Protein AF-A0A3D8SJ46-F1 (afdb_monomer_lite)

Sequence (209 aa):
MTSECIGKAAVLRSLSRGTSFPVPGSVNLPDMLWLRCQATRFFFALIKAQSEHRLYRFFNSFEHGHPSSPNCVESNIFGSFRVIQTREPEHLKAVLTGKFADFSKGELFHKLWIPFLGDSIFTTDGKQWQGIRNLIRPMFVKDRFSDLDIFGRKVQTMLRLYSPSGDSTDVMDLFYRMTLDAITKFLLGKGINSLEKPAGGLCLGLCRC

Radius of gyration: 23.24 Å; chains: 1; bounding box: 58×42×60 Å

Secondary structure (DSSP, 8-state):
--HHHHHHHHHHHHHTTTPPP--TT-----SSSSHHHHHHHHHHHHHHHHHTT-HHHHHHT----BTTBTTEEEE-TTSS--EEEE--HHHHHIIIII-TTTS--HHHHHHHHHHHH-S-TTT--HHHHHHHHHHHGGGGSSTTGGGHHHHHHHHHHHHHHS-TT-----HHHHHHHHHHHHHHHHHHS----TTT---S----S-S--

InterPro domains:
  IPR001128 Cytochrome P450 [PF00067] (78-198)
  IPR002402 Cytochrome P450, E-class, group II [PR00464] (126-146)
  IPR002402 Cytochrome P450, E-class, group II [PR00464] (177-195)
  IPR036396 Cytochrome P450 superfamily [G3DSA:1.10.630.10] (37-203)
  IPR036396 Cytochrome P450 superfamily [SSF48264] (75-198)
  IPR047146 Cytochrome P450, E-class, CYP52, fungi [PTHR24287] (40-198)

pLDDT: mean 71.6, std 16.61, range [30.48, 92.81]

Structure (mmCIF, N/CA/C/O backbone):
data_AF-A0A3D8SJ46-F1
#
_entry.id   AF-A0A3D8SJ46-F1
#
loop_
_atom_site.group_PDB
_atom_site.id
_atom_site.type_symbol
_atom_site.label_atom_id
_atom_site.label_alt_id
_atom_site.label_comp_id
_atom_site.label_asym_id
_atom_site.label_entity_id
_atom_site.label_seq_id
_atom_site.pdbx_PDB_ins_code
_atom_site.Cartn_x
_atom_site.Cartn_y
_atom_site.Cartn_z
_atom_site.occupancy
_atom_site.B_iso_or_equiv
_atom_site.auth_seq_id
_atom_site.auth_comp_id
_atom_site.auth_asym_id
_atom_site.auth_atom_id
_atom_site.pdbx_PDB_model_num
ATOM 1 N N . MET A 1 1 ? -8.762 4.177 -31.801 1.00 44.50 1 MET A N 1
ATOM 2 C CA . MET A 1 1 ? -7.487 4.125 -31.051 1.00 44.50 1 MET A CA 1
ATOM 3 C C . MET A 1 1 ? -6.549 5.094 -31.743 1.00 44.50 1 MET A C 1
ATOM 5 O O . MET A 1 1 ? -6.204 4.849 -32.890 1.00 44.50 1 MET A O 1
ATOM 9 N N . THR A 1 2 ? -6.288 6.248 -31.135 1.00 40.53 2 THR A N 1
ATOM 10 C CA . THR A 1 2 ? -5.486 7.325 -31.734 1.00 40.53 2 THR A CA 1
ATOM 11 C C . THR A 1 2 ? -4.033 6.866 -31.910 1.00 40.53 2 THR A C 1
ATOM 13 O O . THR A 1 2 ? -3.549 6.021 -31.154 1.00 40.53 2 THR A O 1
ATOM 16 N N . SER A 1 3 ? -3.341 7.388 -32.923 1.00 43.75 3 SER A N 1
ATOM 17 C CA . SER A 1 3 ? -1.933 7.079 -33.240 1.00 43.75 3 SER A CA 1
ATOM 18 C C . SER A 1 3 ? -0.990 7.242 -32.036 1.00 43.75 3 SER A C 1
ATOM 20 O O . SER A 1 3 ? -0.020 6.500 -31.901 1.00 43.75 3 SER A O 1
ATOM 22 N N . GLU A 1 4 ? -1.330 8.137 -31.109 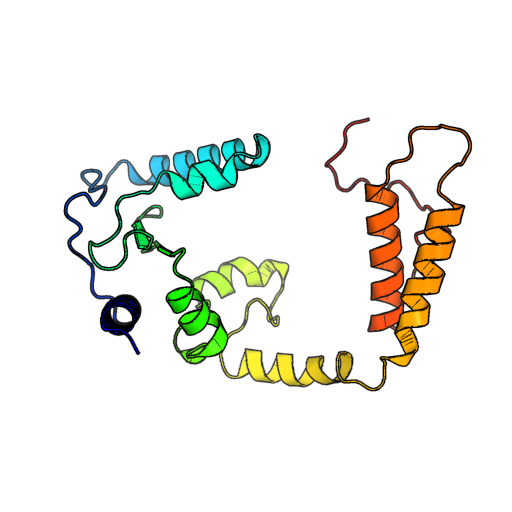1.00 50.88 4 GLU A N 1
ATOM 23 C CA . GLU A 1 4 ? -0.621 8.369 -29.848 1.00 50.88 4 GLU A CA 1
ATOM 24 C C . GLU A 1 4 ? -0.654 7.155 -28.894 1.00 50.88 4 GLU A C 1
ATOM 26 O O . GLU A 1 4 ? 0.368 6.784 -28.314 1.00 50.88 4 GLU A O 1
ATOM 31 N N . CYS A 1 5 ? -1.792 6.455 -28.791 1.00 44.28 5 CYS A N 1
ATOM 32 C CA . CYS A 1 5 ? -1.913 5.243 -27.970 1.00 44.28 5 CYS A CA 1
ATOM 33 C C . CYS A 1 5 ? -1.036 4.094 -28.497 1.00 44.28 5 CYS A C 1
ATOM 35 O O . CYS A 1 5 ? -0.571 3.257 -27.721 1.00 44.28 5 CYS A O 1
ATOM 37 N N . ILE A 1 6 ? -0.818 4.033 -29.816 1.00 50.78 6 ILE A N 1
ATOM 38 C CA . ILE A 1 6 ? 0.001 2.994 -30.454 1.00 50.78 6 ILE A CA 1
ATOM 39 C C . ILE A 1 6 ? 1.482 3.208 -30.107 1.00 50.78 6 ILE A C 1
ATOM 41 O O . ILE A 1 6 ? 2.170 2.241 -29.776 1.00 50.78 6 ILE A O 1
ATOM 45 N N . GLY A 1 7 ? 1.944 4.465 -30.094 1.00 57.19 7 GLY A N 1
ATOM 46 C CA . GLY A 1 7 ? 3.304 4.831 -29.685 1.00 57.19 7 GLY A CA 1
ATOM 47 C C . GLY A 1 7 ? 3.608 4.457 -28.231 1.00 57.19 7 GLY A C 1
ATOM 48 O O . GLY A 1 7 ? 4.590 3.766 -27.965 1.00 57.19 7 GLY A O 1
ATOM 49 N N . LYS A 1 8 ? 2.717 4.804 -27.295 1.00 60.62 8 LYS A N 1
ATOM 50 C CA . LYS A 1 8 ? 2.862 4.481 -25.860 1.00 60.62 8 LYS A CA 1
ATOM 51 C C . LYS A 1 8 ? 2.851 2.968 -25.593 1.00 60.62 8 LYS A C 1
ATOM 53 O O . LYS A 1 8 ? 3.677 2.430 -24.856 1.00 60.62 8 LYS A O 1
ATOM 58 N N . ALA A 1 9 ? 1.987 2.226 -26.290 1.00 57.16 9 ALA A N 1
ATOM 59 C CA . ALA A 1 9 ? 1.966 0.765 -26.207 1.00 57.16 9 ALA A CA 1
ATOM 60 C C . ALA A 1 9 ? 3.232 0.098 -26.784 1.00 57.16 9 ALA A C 1
ATOM 62 O O . ALA A 1 9 ? 3.605 -0.990 -26.337 1.00 57.16 9 ALA A O 1
ATOM 63 N N . ALA A 1 10 ? 3.886 0.712 -27.775 1.00 60.41 10 ALA A N 1
ATOM 64 C CA . ALA A 1 10 ? 5.158 0.234 -28.314 1.00 60.41 10 ALA A CA 1
ATOM 65 C C . ALA A 1 10 ? 6.310 0.447 -27.319 1.00 60.41 10 ALA A C 1
ATOM 67 O O . ALA A 1 10 ? 7.118 -0.466 -27.143 1.00 60.41 10 ALA A O 1
ATOM 68 N N . VAL A 1 11 ? 6.318 1.583 -26.608 1.00 64.44 11 VAL A N 1
ATOM 69 C CA . VAL A 1 11 ? 7.274 1.878 -25.527 1.00 64.44 11 VAL A CA 1
ATOM 70 C C . VAL A 1 11 ? 7.170 0.830 -24.417 1.00 64.44 11 VAL A C 1
ATOM 72 O O . VAL A 1 11 ? 8.157 0.194 -24.080 1.00 64.44 11 VAL A O 1
ATOM 75 N N . LEU A 1 12 ? 5.976 0.508 -23.918 1.00 65.62 12 LEU A N 1
ATOM 76 C CA . LEU A 1 12 ? 5.819 -0.577 -22.930 1.00 65.62 12 LEU A CA 1
ATOM 77 C C . LEU A 1 12 ? 6.347 -1.939 -23.396 1.00 65.62 12 LEU A C 1
ATOM 79 O O . LEU A 1 12 ? 6.912 -2.690 -22.602 1.00 65.62 12 LEU A O 1
ATOM 83 N N . ARG A 1 13 ? 6.151 -2.282 -24.675 1.00 61.19 13 ARG A N 1
ATOM 84 C CA . ARG A 1 13 ? 6.617 -3.562 -25.236 1.00 61.19 13 ARG A CA 1
ATOM 85 C C . ARG A 1 13 ? 8.125 -3.611 -25.452 1.00 61.19 13 ARG A C 1
ATOM 87 O O . ARG A 1 13 ? 8.662 -4.714 -25.559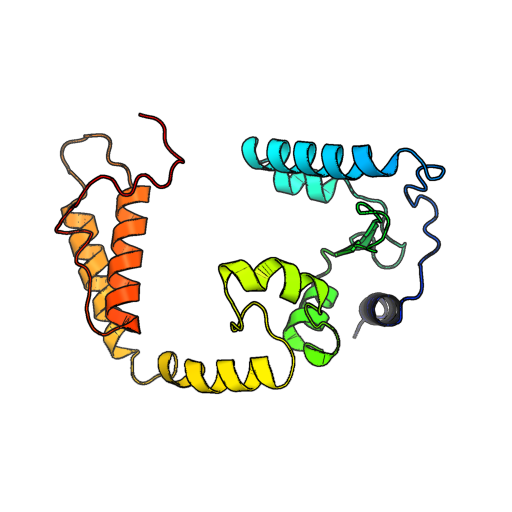 1.00 61.19 13 ARG A O 1
ATOM 94 N N . SER A 1 14 ? 8.786 -2.468 -25.605 1.00 62.84 14 SER A N 1
ATOM 95 C CA . SER A 1 14 ? 10.246 -2.385 -25.651 1.00 62.84 14 SER A CA 1
ATOM 96 C C . SER A 1 14 ? 10.818 -2.428 -24.226 1.00 62.84 14 SER A C 1
ATOM 98 O O . SER A 1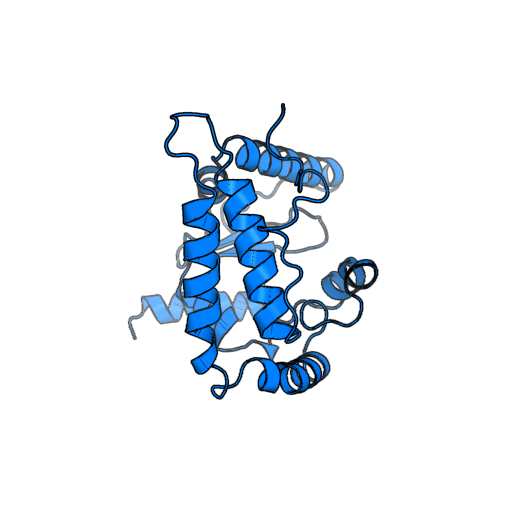 14 ? 11.766 -3.169 -23.965 1.00 62.84 14 SER A O 1
ATOM 100 N N . LEU A 1 15 ? 10.152 -1.774 -23.265 1.00 63.16 15 LEU A N 1
ATOM 101 C CA . LEU A 1 15 ? 10.474 -1.848 -21.836 1.00 63.16 15 LEU A CA 1
ATOM 102 C C . LEU A 1 15 ? 10.400 -3.290 -21.304 1.00 63.16 15 LEU A C 1
ATOM 104 O O . LEU A 1 15 ? 11.334 -3.743 -20.648 1.00 63.16 15 LEU A O 1
ATOM 108 N N . SER A 1 16 ? 9.354 -4.050 -21.653 1.00 59.00 16 SER A N 1
ATOM 109 C CA . SER A 1 16 ? 9.230 -5.464 -21.255 1.00 59.00 16 SER A CA 1
ATOM 110 C C . SER A 1 16 ? 10.258 -6.386 -21.923 1.00 59.00 16 SER A C 1
ATOM 112 O O . SER A 1 16 ? 10.513 -7.478 -21.431 1.00 59.00 16 SER A O 1
ATOM 114 N N . ARG A 1 17 ? 10.826 -5.982 -23.067 1.00 59.09 17 ARG A N 1
ATOM 115 C CA . ARG A 1 17 ? 11.811 -6.764 -23.836 1.00 59.09 17 ARG A CA 1
ATOM 116 C C . ARG A 1 17 ? 13.259 -6.420 -23.495 1.00 59.09 17 ARG A C 1
ATOM 118 O O . ARG A 1 17 ? 14.168 -6.919 -24.148 1.00 59.09 17 ARG A O 1
ATOM 125 N N . GLY A 1 18 ? 13.484 -5.579 -22.485 1.00 56.31 18 GLY A N 1
ATOM 126 C CA . GLY A 1 18 ? 14.827 -5.246 -22.019 1.00 56.31 18 GLY A CA 1
ATOM 127 C C . GLY A 1 18 ? 15.628 -4.358 -22.974 1.00 56.31 18 GLY A C 1
ATOM 128 O O . GLY A 1 18 ? 16.786 -4.080 -22.691 1.00 56.31 18 GLY A O 1
ATOM 129 N N . THR A 1 19 ? 15.036 -3.850 -24.060 1.00 54.31 19 THR A N 1
ATOM 130 C CA . THR A 1 19 ? 15.732 -2.921 -24.960 1.00 54.31 19 THR A CA 1
ATOM 131 C C . THR A 1 19 ? 15.934 -1.588 -24.244 1.00 54.31 19 THR A C 1
ATOM 133 O O . THR A 1 19 ? 14.966 -1.007 -23.735 1.00 54.31 19 THR A O 1
ATOM 136 N N . SER A 1 20 ? 17.184 -1.136 -24.147 1.00 49.69 20 SER A N 1
ATOM 137 C CA . SER A 1 20 ? 17.548 0.186 -23.641 1.00 49.69 20 SER A CA 1
ATOM 138 C C . SER A 1 20 ? 17.100 1.253 -24.637 1.00 49.69 20 SER A C 1
ATOM 140 O O . SER A 1 20 ? 17.238 1.083 -25.849 1.00 49.69 20 SER A O 1
ATOM 142 N N . PHE A 1 21 ? 16.547 2.354 -24.136 1.00 44.78 21 PHE A N 1
ATOM 143 C CA . PHE A 1 21 ? 16.380 3.542 -24.963 1.00 44.78 21 PHE A CA 1
ATOM 144 C C . PHE A 1 21 ? 17.683 4.347 -24.917 1.00 44.78 21 PHE A C 1
ATOM 146 O O . PHE A 1 21 ? 18.138 4.680 -23.820 1.00 44.78 21 PHE A O 1
ATOM 153 N N . PRO A 1 22 ? 18.292 4.701 -26.062 1.00 39.00 22 PRO A N 1
ATOM 154 C CA . PRO A 1 22 ? 19.274 5.770 -26.080 1.00 39.00 22 PRO A CA 1
ATOM 155 C C . PRO A 1 22 ? 18.502 7.075 -25.868 1.00 39.00 22 PRO A C 1
ATOM 157 O O . PRO A 1 22 ? 17.874 7.596 -26.786 1.00 39.00 22 PRO A O 1
ATOM 160 N N . VAL A 1 23 ? 18.463 7.565 -24.631 1.00 42.59 23 VAL A N 1
ATOM 161 C CA . VAL A 1 23 ? 17.840 8.854 -24.318 1.00 42.59 23 VAL A CA 1
ATOM 162 C C . VAL A 1 23 ? 18.851 9.951 -24.676 1.00 42.59 23 VAL A C 1
ATOM 164 O O . VAL A 1 23 ? 19.942 9.966 -24.101 1.00 42.59 23 VAL A O 1
ATOM 167 N N . PRO A 1 24 ? 18.545 10.893 -25.586 1.00 30.48 24 PRO A N 1
ATOM 168 C CA . PRO A 1 24 ? 19.309 12.127 -25.681 1.00 30.48 24 PRO A CA 1
ATOM 169 C C . PRO A 1 24 ? 19.009 12.916 -24.404 1.00 30.48 24 PRO A C 1
ATOM 171 O O . PRO A 1 24 ? 17.898 13.407 -24.224 1.00 30.48 24 PRO A O 1
ATOM 174 N N . GLY A 1 25 ? 19.960 12.949 -23.473 1.00 34.88 25 GLY A N 1
ATOM 175 C CA . GLY A 1 25 ? 19.728 13.486 -22.131 1.00 34.88 25 GLY A CA 1
ATOM 176 C C . GLY A 1 25 ? 19.299 12.442 -21.099 1.00 34.88 25 GLY A C 1
ATOM 177 O O . GLY A 1 25 ? 18.769 12.822 -20.054 1.00 34.88 25 GLY A O 1
ATOM 178 N N . SER A 1 26 ? 19.585 11.144 -21.318 1.00 34.25 26 SER A N 1
ATOM 179 C CA . SER A 1 26 ? 19.791 10.270 -20.160 1.00 34.25 26 SER A CA 1
ATOM 180 C C . SER A 1 26 ? 20.776 10.998 -19.266 1.00 34.25 26 SER A C 1
ATOM 182 O O . SER A 1 26 ? 21.767 11.562 -19.739 1.00 34.25 26 SER A O 1
ATOM 184 N N . VAL A 1 27 ? 20.519 10.994 -17.968 1.00 39.09 27 VAL A N 1
ATOM 185 C CA . VAL A 1 27 ? 21.573 11.298 -17.018 1.00 39.09 27 VAL A CA 1
ATOM 186 C C . VAL A 1 27 ? 22.583 10.145 -17.127 1.00 39.09 27 VAL A C 1
ATOM 188 O O . VAL A 1 27 ? 22.601 9.230 -16.310 1.00 39.09 27 VAL A O 1
ATOM 191 N N . ASN A 1 28 ? 23.387 10.157 -18.194 1.00 35.44 28 ASN A N 1
ATOM 192 C CA . ASN A 1 28 ? 24.645 9.449 -18.317 1.00 35.44 28 ASN A CA 1
ATOM 193 C C . ASN A 1 28 ? 25.570 10.143 -17.319 1.00 35.44 28 ASN A C 1
ATOM 195 O O . ASN A 1 28 ? 26.336 11.039 -17.666 1.00 35.44 28 ASN A O 1
ATOM 199 N N . LEU A 1 29 ? 25.416 9.804 -16.039 1.00 36.88 29 LEU A N 1
ATOM 200 C CA . LEU A 1 29 ? 26.425 10.129 -15.046 1.00 36.88 29 LEU A CA 1
ATOM 201 C C . LEU A 1 29 ? 27.649 9.262 -15.371 1.00 36.88 29 LEU A C 1
ATOM 203 O O . LEU A 1 29 ? 27.498 8.043 -15.476 1.00 36.88 29 LEU A O 1
ATOM 207 N N . PRO A 1 30 ? 28.827 9.873 -15.577 1.00 33.47 30 PRO A N 1
ATOM 208 C CA . PRO A 1 30 ? 30.007 9.175 -16.057 1.00 33.47 30 PRO A CA 1
ATOM 209 C C . PRO A 1 30 ? 30.488 8.118 -15.054 1.00 33.47 30 PRO A C 1
ATOM 211 O O . PRO A 1 30 ? 30.445 8.311 -13.839 1.00 33.47 30 PRO A O 1
ATOM 214 N N . ASP A 1 31 ? 30.912 6.998 -15.627 1.00 35.50 31 ASP A N 1
ATOM 215 C CA . ASP A 1 31 ? 31.746 5.903 -15.135 1.00 35.50 31 ASP A CA 1
ATOM 216 C C . ASP A 1 31 ? 31.946 5.691 -13.614 1.00 35.50 31 ASP A C 1
ATOM 218 O O . ASP A 1 31 ? 32.748 6.301 -12.906 1.00 35.50 31 ASP A O 1
ATOM 222 N N . MET A 1 32 ? 31.251 4.645 -13.162 1.00 39.22 32 MET A N 1
ATOM 223 C CA . MET A 1 32 ? 31.812 3.402 -12.606 1.00 39.22 32 MET A CA 1
ATOM 224 C C . MET A 1 32 ? 32.406 3.365 -11.184 1.00 39.22 32 MET A C 1
ATOM 226 O O . MET A 1 32 ? 32.448 2.269 -10.632 1.00 39.22 32 MET A O 1
ATOM 230 N N . LEU A 1 33 ? 32.738 4.474 -10.505 1.00 35.72 33 LEU A N 1
ATOM 231 C CA . LEU A 1 33 ? 33.212 4.396 -9.094 1.00 35.72 33 LEU A CA 1
ATOM 232 C C . LEU A 1 33 ? 32.421 5.201 -8.042 1.00 35.72 33 LEU A C 1
ATOM 234 O O . LEU A 1 33 ? 32.584 4.963 -6.846 1.00 35.72 33 LEU A O 1
ATOM 238 N N . TRP A 1 34 ? 31.492 6.075 -8.443 1.00 41.44 34 TRP A N 1
ATOM 239 C CA . TRP A 1 34 ? 30.676 6.896 -7.521 1.00 41.44 34 TRP A CA 1
ATOM 240 C C . TRP A 1 34 ? 29.276 6.327 -7.198 1.00 41.44 34 TRP A C 1
ATOM 242 O O . TRP A 1 34 ? 28.495 6.952 -6.472 1.00 41.44 34 TRP A O 1
ATOM 252 N N . LEU A 1 35 ? 28.933 5.134 -7.702 1.00 48.97 35 LEU A N 1
ATOM 253 C CA . LEU A 1 35 ? 27.564 4.588 -7.673 1.00 48.97 35 LEU A CA 1
ATOM 254 C C . LEU A 1 35 ? 26.991 4.335 -6.265 1.00 48.97 35 LEU A C 1
ATOM 256 O O . LEU A 1 35 ? 25.786 4.477 -6.061 1.00 48.97 35 LEU A O 1
ATOM 260 N N . ARG A 1 36 ? 27.825 4.026 -5.264 1.00 44.72 36 ARG A N 1
ATOM 261 C CA . ARG A 1 36 ? 27.351 3.808 -3.881 1.00 44.72 36 ARG A CA 1
ATOM 262 C C . ARG A 1 36 ? 26.830 5.088 -3.209 1.00 44.72 36 ARG A C 1
ATOM 264 O O . ARG A 1 36 ? 25.929 5.023 -2.371 1.00 44.72 36 ARG A O 1
ATOM 271 N N . CYS A 1 37 ? 27.332 6.257 -3.606 1.00 53.78 37 CYS A N 1
ATOM 272 C CA . CYS A 1 37 ? 26.891 7.539 -3.052 1.00 53.78 37 CYS A CA 1
ATOM 273 C C . CYS A 1 37 ? 25.610 8.061 -3.726 1.00 53.78 37 CYS A C 1
ATOM 275 O O . CYS A 1 37 ? 24.839 8.776 -3.088 1.00 53.78 37 CYS A O 1
ATOM 277 N N . GLN A 1 38 ? 25.339 7.685 -4.982 1.00 61.94 38 GLN A N 1
ATOM 278 C CA . GLN A 1 38 ? 24.168 8.170 -5.724 1.00 61.94 38 GLN A CA 1
ATOM 279 C C . GLN A 1 38 ? 22.847 7.599 -5.205 1.00 61.94 38 GLN A C 1
ATOM 281 O O . GLN A 1 38 ? 21.916 8.370 -4.973 1.00 61.94 38 GLN A O 1
ATOM 286 N N . ALA A 1 39 ? 22.776 6.286 -4.960 1.00 66.88 39 ALA A N 1
ATOM 287 C CA . ALA A 1 39 ? 21.590 5.664 -4.368 1.00 66.88 39 ALA A CA 1
ATOM 288 C C . ALA A 1 39 ? 21.285 6.273 -2.993 1.00 66.88 39 ALA A C 1
ATOM 290 O O . ALA A 1 39 ? 20.160 6.680 -2.713 1.00 66.88 39 ALA A O 1
ATOM 291 N N . THR A 1 40 ? 22.322 6.430 -2.169 1.00 72.81 40 THR A N 1
ATOM 292 C CA . THR A 1 40 ? 22.229 7.052 -0.845 1.00 72.81 40 THR A CA 1
ATOM 293 C C . THR A 1 40 ? 21.699 8.486 -0.945 1.00 72.81 40 THR A C 1
ATOM 295 O O . THR A 1 40 ? 20.738 8.840 -0.264 1.00 72.81 40 THR A O 1
ATOM 298 N N . ARG A 1 41 ? 22.239 9.301 -1.863 1.00 76.31 41 ARG A N 1
ATOM 299 C CA . ARG A 1 41 ? 21.763 10.671 -2.114 1.00 76.31 41 AR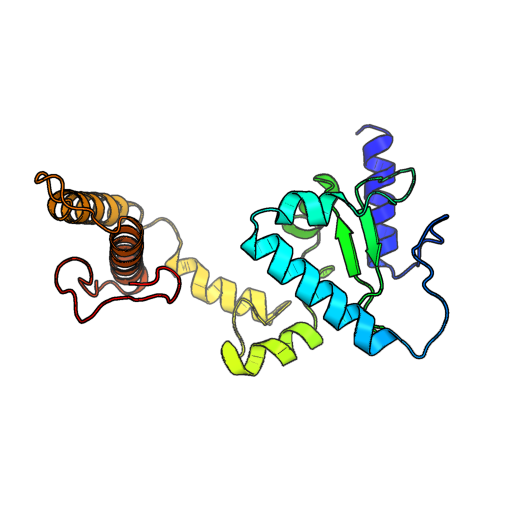G A CA 1
ATOM 300 C C . ARG A 1 41 ? 20.311 10.707 -2.595 1.00 76.31 41 ARG A C 1
ATOM 302 O O . ARG A 1 41 ? 19.562 11.580 -2.167 1.00 76.31 41 ARG A O 1
ATOM 309 N N . PHE A 1 42 ? 19.910 9.765 -3.450 1.00 78.12 42 PHE A N 1
ATOM 310 C CA . PHE A 1 42 ? 18.532 9.632 -3.919 1.00 78.12 42 PHE A CA 1
ATOM 311 C C . PHE A 1 42 ? 17.576 9.316 -2.765 1.00 78.12 42 PHE A C 1
ATOM 313 O O . PHE A 1 42 ? 16.577 10.011 -2.610 1.00 78.12 42 PHE A O 1
ATOM 320 N N . PHE A 1 43 ? 17.902 8.341 -1.913 1.00 82.12 43 PHE A N 1
ATOM 321 C CA . PHE A 1 43 ? 17.071 8.003 -0.755 1.00 82.12 43 PHE A CA 1
ATOM 322 C C . PHE A 1 43 ? 16.987 9.139 0.261 1.00 82.12 43 PHE A C 1
ATOM 324 O O . PHE A 1 43 ? 15.895 9.435 0.734 1.00 82.12 43 PHE A O 1
ATOM 331 N N . PHE A 1 44 ? 18.092 9.825 0.562 1.00 84.75 44 PHE A N 1
ATOM 332 C CA . PHE A 1 44 ? 18.047 10.999 1.437 1.00 84.75 44 PHE A CA 1
ATOM 333 C C . PHE A 1 44 ? 17.179 12.116 0.852 1.00 84.75 44 PHE A C 1
ATOM 335 O O . PHE A 1 44 ? 16.376 12.707 1.574 1.00 84.75 44 PHE A O 1
ATOM 342 N N . ALA A 1 45 ? 17.291 12.387 -0.451 1.00 82.69 45 ALA A N 1
ATOM 343 C CA . ALA A 1 45 ? 16.446 13.369 -1.123 1.00 82.69 45 ALA A CA 1
ATOM 344 C C . ALA A 1 45 ? 14.966 12.950 -1.128 1.00 82.69 45 ALA A C 1
ATOM 346 O O . ALA A 1 45 ? 14.101 13.794 -0.905 1.00 82.69 45 ALA A O 1
ATOM 347 N N . LEU A 1 46 ? 14.680 11.658 -1.312 1.00 83.31 46 LEU A N 1
ATOM 348 C CA . LEU A 1 46 ? 13.335 11.090 -1.265 1.00 83.31 46 LEU A CA 1
ATOM 349 C C . LEU A 1 46 ? 12.719 11.214 0.135 1.00 83.31 46 LEU A C 1
ATOM 351 O O . LEU A 1 46 ? 11.605 11.714 0.265 1.00 83.31 46 LEU A O 1
ATOM 355 N N . ILE A 1 47 ? 13.455 10.819 1.180 1.00 88.06 47 ILE A N 1
ATOM 356 C CA . ILE A 1 47 ? 13.021 10.923 2.581 1.00 88.06 47 ILE A CA 1
ATOM 357 C C . ILE A 1 47 ? 12.766 12.387 2.940 1.00 88.06 47 ILE A C 1
ATOM 359 O O . ILE A 1 47 ? 11.719 12.710 3.497 1.00 88.06 47 ILE A O 1
ATOM 363 N N . LYS A 1 48 ? 13.679 13.288 2.558 1.00 88.81 48 LYS A N 1
ATOM 364 C CA . LYS A 1 48 ? 13.513 14.728 2.772 1.00 88.81 48 LYS A CA 1
ATOM 365 C C . LYS A 1 48 ? 12.276 15.267 2.048 1.00 88.81 48 LYS A C 1
ATOM 367 O O . LYS A 1 48 ? 11.458 15.952 2.658 1.00 88.81 48 LYS A O 1
ATOM 372 N N . ALA A 1 49 ? 12.088 14.906 0.779 1.00 86.81 49 ALA A N 1
ATOM 373 C CA . ALA A 1 49 ? 10.917 15.307 0.005 1.00 86.81 49 ALA A CA 1
ATOM 374 C C . ALA A 1 49 ? 9.610 14.757 0.598 1.00 86.81 49 ALA A C 1
ATOM 376 O O . ALA A 1 49 ? 8.594 15.450 0.569 1.00 86.81 49 ALA A O 1
ATOM 377 N N . GLN A 1 50 ? 9.627 13.544 1.157 1.00 89.81 50 GLN A N 1
ATOM 378 C CA . GLN A 1 50 ? 8.490 12.964 1.865 1.00 89.81 50 GLN A CA 1
ATOM 379 C C . GLN A 1 50 ? 8.195 13.718 3.169 1.00 89.81 50 GLN A C 1
ATOM 381 O O . GLN A 1 50 ? 7.038 14.061 3.399 1.00 89.81 50 GLN A O 1
ATOM 386 N N . SER A 1 51 ? 9.216 14.048 3.972 1.00 90.75 51 SER A N 1
ATOM 387 C CA . SER A 1 51 ? 9.039 14.816 5.217 1.00 90.75 51 SER A CA 1
ATOM 388 C C . SER A 1 51 ? 8.558 16.249 4.986 1.00 90.75 51 SER A C 1
ATOM 390 O O . SER A 1 51 ? 7.862 16.812 5.818 1.00 90.75 51 SER A O 1
ATOM 392 N N . GLU A 1 52 ? 8.901 16.838 3.841 1.00 92.81 52 GLU A N 1
ATOM 393 C CA . GLU A 1 52 ? 8.502 18.201 3.477 1.00 92.81 52 GLU A CA 1
ATOM 394 C C . GLU A 1 52 ? 7.189 18.237 2.672 1.00 92.81 52 GLU A C 1
ATOM 396 O O . GLU A 1 52 ? 6.819 19.289 2.159 1.00 92.81 52 GLU A O 1
ATOM 401 N N . HIS A 1 53 ? 6.500 17.100 2.500 1.00 89.81 53 HIS A N 1
ATOM 402 C CA . HIS A 1 53 ? 5.297 16.967 1.662 1.00 89.81 53 HIS A CA 1
ATOM 403 C C . HIS A 1 53 ? 5.492 17.416 0.197 1.00 89.81 53 HIS A C 1
ATOM 405 O O . HIS A 1 53 ? 4.549 17.798 -0.497 1.00 89.81 53 HIS A O 1
ATOM 411 N N . ARG A 1 54 ? 6.726 17.340 -0.318 1.00 90.31 54 ARG A N 1
ATOM 412 C CA . ARG A 1 54 ? 7.110 17.721 -1.691 1.00 90.31 54 ARG A CA 1
ATOM 413 C C . ARG A 1 54 ? 7.386 16.527 -2.601 1.00 90.31 54 ARG A C 1
ATOM 415 O O . ARG A 1 54 ? 7.934 16.705 -3.688 1.00 90.31 54 ARG A O 1
ATOM 422 N N . LEU A 1 55 ? 6.966 15.326 -2.203 1.00 85.56 55 LEU A N 1
ATOM 423 C CA . LEU A 1 55 ? 7.185 14.087 -2.954 1.00 85.56 55 LEU A CA 1
ATOM 424 C C . LEU A 1 55 ? 6.685 14.174 -4.407 1.00 85.56 55 LEU A C 1
ATOM 426 O O . LEU A 1 55 ? 7.378 13.756 -5.330 1.00 85.56 55 LEU A O 1
ATOM 430 N N . TYR A 1 56 ? 5.520 14.794 -4.620 1.00 84.81 56 TYR A N 1
ATOM 431 C CA . TYR A 1 56 ? 4.975 15.020 -5.960 1.00 84.81 56 TYR A CA 1
ATOM 432 C C . TYR A 1 56 ? 5.905 15.875 -6.834 1.00 84.81 56 TYR A C 1
ATOM 434 O O . TYR A 1 56 ? 6.177 15.521 -7.978 1.00 84.81 56 TYR A O 1
ATOM 442 N N . ARG A 1 57 ? 6.445 16.975 -6.286 1.00 84.19 57 ARG A N 1
ATOM 443 C CA . ARG A 1 57 ? 7.388 17.842 -7.011 1.00 84.19 57 ARG A CA 1
ATOM 444 C C . ARG A 1 57 ? 8.709 17.131 -7.288 1.00 84.19 57 ARG A C 1
ATOM 446 O O . ARG A 1 57 ? 9.259 17.295 -8.369 1.00 84.19 57 ARG A O 1
ATOM 453 N N . PHE A 1 58 ? 9.187 16.326 -6.340 1.00 81.81 58 PHE A N 1
ATOM 454 C CA . PHE A 1 58 ? 10.391 15.518 -6.517 1.00 81.81 58 PHE A CA 1
ATOM 455 C C . PHE A 1 58 ? 10.247 14.563 -7.708 1.00 81.81 58 PHE A C 1
ATOM 457 O O . PHE A 1 58 ? 11.080 14.592 -8.607 1.00 81.81 58 PHE A O 1
ATOM 464 N N . PHE A 1 59 ? 9.155 13.796 -7.788 1.00 78.00 59 PHE A N 1
ATOM 465 C CA . PHE A 1 59 ? 8.928 12.894 -8.924 1.00 78.00 59 PHE A CA 1
ATOM 466 C C . PHE A 1 59 ? 8.603 13.608 -10.240 1.00 78.00 59 PHE A C 1
ATOM 468 O O . PHE A 1 59 ? 8.893 13.069 -11.304 1.00 78.00 59 PHE A O 1
ATOM 475 N N . ASN A 1 60 ? 8.041 14.817 -10.194 1.00 78.12 60 ASN A N 1
ATOM 476 C CA . ASN A 1 60 ? 7.848 15.628 -11.396 1.00 78.12 60 ASN A CA 1
ATOM 477 C C . ASN A 1 60 ? 9.151 16.227 -11.926 1.00 78.12 60 ASN A C 1
ATOM 479 O O . ASN A 1 60 ? 9.207 16.530 -13.101 1.00 78.12 60 ASN A O 1
ATOM 483 N N . SER A 1 61 ? 10.197 16.377 -11.108 1.00 73.38 61 SER A N 1
ATOM 484 C CA . SER A 1 61 ? 11.458 16.992 -11.555 1.00 73.38 61 SER A CA 1
ATOM 485 C C . SER A 1 61 ? 12.249 16.160 -12.577 1.00 73.38 61 SER A C 1
ATOM 487 O O . SER A 1 61 ? 13.197 16.657 -13.179 1.00 73.38 61 SER A O 1
ATOM 489 N N . PHE A 1 62 ? 11.865 14.902 -12.805 1.00 70.75 62 PHE A N 1
ATOM 490 C CA . PHE A 1 62 ? 12.525 13.996 -13.744 1.00 70.75 62 PHE A CA 1
ATOM 491 C C . PHE A 1 62 ? 12.021 14.176 -15.198 1.00 70.75 62 PHE A C 1
ATOM 493 O O . PHE A 1 62 ? 11.698 13.201 -15.860 1.00 70.75 62 PHE A O 1
ATOM 500 N N . GLU A 1 63 ? 11.944 15.399 -15.734 1.00 58.12 63 GLU A N 1
ATOM 501 C CA . GLU A 1 63 ? 11.234 15.718 -17.002 1.00 58.12 63 GLU A CA 1
ATOM 502 C C . GLU A 1 63 ? 11.940 15.317 -18.325 1.00 58.12 63 GLU A C 1
ATOM 504 O O . GLU A 1 63 ? 11.760 15.969 -19.348 1.00 58.12 63 GLU A O 1
ATOM 509 N N . HIS A 1 64 ? 12.720 14.234 -18.366 1.00 59.47 64 HIS A N 1
ATOM 510 C CA . HIS A 1 64 ? 13.508 13.856 -19.559 1.00 59.47 64 HIS A CA 1
ATOM 511 C C . HIS A 1 64 ? 13.075 12.515 -20.177 1.00 59.47 64 HIS A C 1
ATOM 513 O O . HIS A 1 64 ? 13.894 11.626 -20.416 1.00 59.47 64 HIS A O 1
ATOM 519 N N . GLY A 1 65 ? 11.770 12.341 -20.404 1.00 59.91 65 GLY A N 1
ATOM 520 C CA . GLY A 1 65 ? 11.221 11.156 -21.069 1.00 59.91 65 GLY A CA 1
ATOM 521 C C . GLY A 1 65 ? 11.361 11.167 -22.598 1.00 59.91 65 GLY A C 1
ATOM 522 O O . GLY A 1 65 ? 11.579 12.202 -23.222 1.00 59.91 65 GLY A O 1
ATOM 523 N N . HIS A 1 66 ? 11.222 9.991 -23.217 1.00 59.91 66 HIS A N 1
ATOM 524 C CA . HIS A 1 66 ? 11.245 9.805 -24.676 1.00 59.91 66 HIS A CA 1
ATOM 525 C C . HIS A 1 66 ? 10.221 10.722 -25.396 1.00 59.91 66 HIS A C 1
ATOM 527 O O . HIS A 1 66 ? 9.135 10.926 -24.852 1.00 59.91 66 HIS A O 1
ATOM 533 N N . PRO A 1 67 ? 10.468 11.207 -26.636 1.00 65.00 67 PRO A N 1
ATOM 534 C CA . PRO A 1 67 ? 9.559 12.127 -27.343 1.00 65.00 67 PRO A CA 1
ATOM 535 C C . PRO A 1 67 ? 8.115 11.624 -27.490 1.00 65.00 67 PRO A C 1
ATOM 537 O O . PRO A 1 67 ? 7.176 12.412 -27.511 1.00 65.00 67 PRO A O 1
ATOM 540 N N . SER A 1 68 ? 7.920 10.304 -27.580 1.00 67.75 68 SER A N 1
ATOM 541 C CA . SER A 1 68 ? 6.585 9.680 -27.639 1.00 67.75 68 SER A CA 1
ATOM 542 C C . SER A 1 68 ? 5.924 9.462 -26.272 1.00 67.75 68 SER A C 1
ATOM 544 O O . SER A 1 68 ? 4.739 9.144 -26.228 1.00 67.75 68 SER A O 1
ATOM 546 N N . SER A 1 69 ? 6.679 9.578 -25.176 1.00 69.44 69 SER A N 1
ATOM 547 C CA . SER A 1 69 ? 6.211 9.355 -23.805 1.00 69.44 69 SER A CA 1
ATOM 548 C C . SER A 1 69 ? 7.005 10.230 -22.814 1.00 69.44 69 SER A C 1
ATOM 550 O O . SER A 1 69 ? 7.920 9.733 -22.142 1.00 69.44 69 SER A O 1
ATOM 552 N N . PRO A 1 70 ? 6.699 11.538 -22.718 1.00 71.62 70 PRO A N 1
ATOM 553 C CA . PRO A 1 70 ? 7.472 12.489 -21.908 1.00 71.62 70 PRO A CA 1
ATOM 554 C C . PRO A 1 70 ? 7.406 12.179 -20.406 1.00 71.62 70 PRO A C 1
ATOM 556 O O . PRO A 1 70 ? 8.287 12.552 -19.641 1.00 71.62 70 PRO A O 1
ATOM 559 N N . ASN A 1 71 ? 6.380 11.436 -19.986 1.00 77.94 71 ASN A N 1
ATOM 560 C CA . ASN A 1 71 ? 6.119 11.055 -18.601 1.00 77.94 71 ASN A CA 1
ATOM 561 C C . ASN A 1 71 ? 6.712 9.683 -18.221 1.00 77.94 71 ASN A C 1
ATOM 563 O O . ASN A 1 71 ? 6.300 9.086 -17.219 1.00 77.94 71 ASN A O 1
ATOM 567 N N . CYS A 1 72 ? 7.623 9.142 -19.034 1.00 79.00 72 CYS A N 1
ATOM 568 C CA . CYS A 1 72 ? 8.292 7.867 -18.798 1.00 79.00 72 CYS A CA 1
ATOM 569 C C . CYS A 1 72 ? 9.810 8.058 -18.780 1.00 79.00 72 CYS A C 1
ATOM 571 O O . CYS A 1 72 ? 10.403 8.418 -19.793 1.00 79.00 72 CYS A O 1
ATOM 573 N N . VAL A 1 73 ? 10.430 7.776 -17.637 1.00 77.81 73 VAL A N 1
ATOM 574 C CA . VAL A 1 73 ? 11.849 8.022 -17.375 1.00 77.81 73 VAL A CA 1
ATOM 575 C C . VAL A 1 73 ? 12.532 6.712 -17.032 1.00 77.81 73 VAL A C 1
ATOM 577 O O . VAL A 1 73 ? 12.055 5.942 -16.196 1.00 77.81 73 VAL A O 1
ATOM 580 N N . GLU A 1 74 ? 13.674 6.474 -17.660 1.00 75.88 74 GLU A N 1
ATOM 581 C CA . GLU A 1 74 ? 14.558 5.367 -17.330 1.00 75.88 74 GLU A CA 1
ATOM 582 C C . GLU A 1 74 ? 15.710 5.868 -16.456 1.00 75.88 74 GLU A C 1
ATOM 584 O O . GLU A 1 74 ? 16.338 6.883 -16.746 1.00 75.88 74 GLU A O 1
ATOM 589 N N . SER A 1 75 ? 15.984 5.156 -15.367 1.00 71.00 75 SER A N 1
ATOM 590 C CA . SER A 1 75 ? 17.041 5.500 -14.421 1.00 71.00 75 SER A CA 1
ATOM 591 C C . SER A 1 75 ? 17.756 4.241 -13.935 1.00 71.00 75 SER A C 1
ATOM 593 O O . SER A 1 75 ? 17.129 3.205 -13.725 1.00 71.00 75 SER A O 1
ATOM 595 N N . ASN A 1 76 ? 19.071 4.320 -13.736 1.00 68.81 76 ASN A N 1
ATOM 596 C CA . ASN A 1 76 ? 19.867 3.241 -13.147 1.00 68.81 76 ASN A CA 1
ATOM 597 C C . ASN A 1 76 ? 20.474 3.713 -11.818 1.00 68.81 76 ASN A C 1
ATOM 599 O O . ASN A 1 76 ? 21.667 3.975 -11.707 1.00 68.81 76 ASN A O 1
ATOM 603 N N . ILE A 1 77 ? 19.616 3.886 -10.810 1.00 62.16 77 ILE A N 1
ATOM 604 C CA . ILE A 1 77 ? 20.001 4.457 -9.505 1.00 62.16 77 ILE A CA 1
ATOM 605 C C . ILE A 1 77 ? 20.742 3.427 -8.634 1.00 62.16 77 ILE A C 1
ATOM 607 O O . ILE A 1 77 ? 21.526 3.798 -7.765 1.00 62.16 77 ILE A O 1
ATOM 611 N N . PHE A 1 78 ? 20.528 2.130 -8.877 1.00 61.09 78 PHE A N 1
ATOM 612 C CA . PHE A 1 78 ? 21.079 1.040 -8.063 1.00 61.09 78 PHE A CA 1
ATOM 613 C C . PHE A 1 78 ? 22.262 0.314 -8.716 1.00 61.09 78 PHE A C 1
ATOM 615 O O . PHE A 1 78 ? 22.674 -0.735 -8.225 1.00 61.09 78 PHE A O 1
ATOM 622 N N . GLY A 1 79 ? 22.792 0.844 -9.823 1.00 59.50 79 GLY A N 1
ATOM 623 C CA . GLY A 1 79 ? 23.915 0.299 -10.595 1.00 59.50 79 GLY A CA 1
ATOM 624 C C . GLY A 1 79 ? 23.601 -0.978 -11.368 1.00 59.50 79 GLY A C 1
ATOM 625 O O . GLY A 1 79 ? 23.904 -1.066 -12.556 1.00 59.50 79 GLY A O 1
ATOM 626 N N . SER A 1 80 ? 22.945 -1.933 -10.715 1.00 65.69 80 SER A N 1
ATOM 627 C CA . SER A 1 80 ? 22.590 -3.241 -11.269 1.00 65.69 80 SER A CA 1
ATOM 628 C C . SER A 1 80 ? 21.111 -3.362 -11.647 1.00 65.69 80 SER A C 1
ATOM 630 O O . SER A 1 80 ? 20.726 -4.361 -12.249 1.00 65.69 80 SER A O 1
ATOM 632 N N . PHE A 1 81 ? 20.273 -2.374 -11.304 1.00 67.88 81 PHE A N 1
ATOM 633 C CA . PHE A 1 81 ? 18.835 -2.407 -11.582 1.00 67.88 81 PHE A CA 1
ATOM 634 C C . PHE A 1 81 ? 18.404 -1.219 -12.431 1.00 67.88 81 PHE A C 1
ATOM 636 O O . PHE A 1 81 ? 18.476 -0.062 -12.014 1.00 67.88 81 PHE A O 1
ATOM 643 N N . ARG A 1 82 ? 17.877 -1.545 -13.609 1.00 74.94 82 ARG A N 1
ATOM 644 C CA . ARG A 1 82 ? 17.143 -0.618 -14.462 1.00 74.94 82 ARG A CA 1
ATOM 645 C C . ARG A 1 82 ? 15.783 -0.334 -13.827 1.00 74.94 82 ARG A C 1
ATOM 647 O O . ARG A 1 82 ? 14.980 -1.245 -13.644 1.00 74.94 82 ARG A O 1
ATOM 654 N N . VAL A 1 83 ? 15.522 0.929 -13.512 1.00 76.56 83 VAL A N 1
ATOM 655 C CA . VAL A 1 83 ? 14.258 1.399 -12.940 1.00 76.56 83 VAL A CA 1
ATOM 656 C C . VAL A 1 83 ? 13.558 2.282 -13.958 1.00 76.56 83 VAL A C 1
ATOM 658 O O . VAL A 1 83 ? 14.074 3.327 -14.354 1.00 76.56 83 VAL A O 1
ATOM 661 N N . ILE A 1 84 ? 12.359 1.868 -14.352 1.00 79.50 84 ILE A N 1
ATOM 662 C CA . ILE A 1 84 ? 11.495 2.631 -15.247 1.00 79.50 84 ILE A CA 1
ATOM 663 C C . ILE A 1 84 ? 10.387 3.249 -14.406 1.00 79.50 84 ILE A C 1
ATOM 665 O O . ILE A 1 84 ? 9.609 2.543 -13.765 1.00 79.50 84 ILE A O 1
ATOM 669 N N . GLN A 1 85 ? 10.320 4.572 -14.413 1.00 79.56 85 GLN A N 1
ATOM 670 C CA . GLN A 1 85 ? 9.280 5.336 -13.743 1.00 79.56 85 GLN A CA 1
ATOM 671 C C . GLN A 1 85 ? 8.330 5.865 -14.803 1.00 79.56 85 GLN A C 1
ATOM 673 O O . GLN A 1 85 ? 8.755 6.522 -15.750 1.00 79.56 85 GLN A O 1
ATOM 678 N N . THR A 1 86 ? 7.039 5.581 -14.665 1.00 83.25 86 THR A N 1
ATOM 679 C CA . THR A 1 86 ? 6.046 6.044 -15.628 1.00 83.25 86 THR A CA 1
ATOM 680 C C . THR A 1 86 ? 4.817 6.604 -14.941 1.00 83.25 86 THR A C 1
ATOM 682 O O . THR A 1 86 ? 4.327 6.048 -13.959 1.00 83.25 86 THR A O 1
ATOM 685 N N . ARG A 1 87 ? 4.326 7.723 -15.475 1.00 82.88 87 ARG A N 1
ATOM 686 C CA . ARG A 1 87 ? 3.094 8.387 -15.034 1.00 82.88 87 ARG A CA 1
ATOM 687 C C . ARG A 1 87 ? 1.999 8.336 -16.098 1.00 82.88 87 ARG A C 1
ATOM 689 O O . ARG A 1 87 ? 0.998 9.037 -15.984 1.00 82.88 87 ARG A O 1
ATOM 696 N N . GLU A 1 88 ? 2.191 7.538 -17.144 1.00 83.81 88 GLU A N 1
ATOM 697 C CA . GLU A 1 88 ? 1.209 7.413 -18.216 1.00 83.81 88 GLU A CA 1
ATOM 698 C C . GLU A 1 88 ? 0.095 6.436 -17.815 1.00 83.81 88 GLU A C 1
ATOM 700 O O . GLU A 1 88 ? 0.380 5.304 -17.404 1.00 83.81 88 GLU A O 1
ATOM 705 N N . PRO A 1 89 ? -1.184 6.833 -17.923 1.00 84.69 89 PRO A N 1
ATOM 706 C CA . PRO A 1 89 ? -2.297 5.984 -17.512 1.00 84.69 89 PRO A CA 1
ATOM 707 C C . PRO A 1 89 ? -2.391 4.700 -18.348 1.00 84.69 89 PRO A C 1
ATOM 709 O O . PRO A 1 89 ? -2.791 3.657 -17.829 1.00 84.69 89 PRO A O 1
ATOM 712 N N . GLU A 1 90 ? -1.971 4.728 -19.616 1.00 83.75 90 GLU A N 1
ATOM 713 C CA . GLU A 1 90 ? -1.920 3.547 -20.483 1.00 83.75 90 GLU A CA 1
ATOM 714 C C . GLU A 1 90 ? -0.915 2.509 -19.969 1.00 83.75 90 GLU A C 1
ATOM 716 O O . GLU A 1 90 ? -1.185 1.306 -20.010 1.00 83.75 90 GLU A O 1
ATOM 721 N N . HIS A 1 91 ? 0.218 2.974 -19.435 1.00 83.88 91 HIS A N 1
ATOM 722 C CA . HIS A 1 91 ? 1.254 2.138 -18.834 1.00 83.88 91 HIS A CA 1
ATOM 723 C C . HIS A 1 91 ? 0.765 1.488 -17.548 1.00 83.88 91 HIS A C 1
ATOM 725 O O . HIS A 1 91 ? 0.863 0.269 -17.395 1.00 83.88 91 HIS A O 1
ATOM 731 N N . LEU A 1 92 ? 0.133 2.274 -16.677 1.00 85.50 92 LEU A N 1
ATOM 732 C CA . LEU A 1 92 ? -0.481 1.758 -15.457 1.00 85.50 92 LEU A CA 1
ATOM 733 C C . LEU A 1 92 ? -1.562 0.721 -15.773 1.00 85.50 92 LEU A C 1
ATOM 735 O O . LEU A 1 92 ? -1.588 -0.349 -15.168 1.00 85.50 92 LEU A O 1
ATOM 739 N N . LYS A 1 93 ? -2.413 0.980 -16.772 1.00 85.56 93 LYS A N 1
ATOM 740 C CA . LYS A 1 93 ? -3.438 0.023 -17.205 1.00 85.56 93 LYS A CA 1
ATOM 741 C C . LYS A 1 93 ? -2.815 -1.275 -17.718 1.00 85.56 93 LYS A C 1
ATOM 743 O O . LYS A 1 93 ? -3.275 -2.352 -17.340 1.00 85.56 93 LYS A O 1
ATOM 748 N N . ALA A 1 94 ? -1.778 -1.204 -18.550 1.00 84.00 94 ALA A N 1
ATOM 749 C CA . ALA A 1 94 ? -1.124 -2.392 -19.095 1.00 84.00 94 ALA A CA 1
ATOM 750 C C . ALA A 1 94 ? -0.501 -3.272 -17.997 1.00 84.00 94 ALA A C 1
ATOM 752 O O . ALA A 1 94 ? -0.706 -4.489 -18.008 1.00 84.00 94 ALA A O 1
ATOM 753 N N . VAL A 1 95 ? 0.188 -2.652 -17.033 1.00 84.06 95 VAL A N 1
ATOM 754 C CA . VAL A 1 95 ? 0.831 -3.342 -15.904 1.00 84.06 95 VAL A CA 1
ATOM 755 C C . VAL A 1 95 ? -0.209 -3.933 -14.947 1.00 84.06 95 VAL A C 1
ATOM 757 O O . VAL A 1 95 ? -0.111 -5.102 -14.583 1.00 84.06 95 VAL A O 1
ATOM 760 N N . LEU A 1 96 ? -1.237 -3.162 -14.573 1.00 81.56 96 LEU A N 1
ATOM 761 C CA . LEU A 1 96 ? -2.210 -3.571 -13.552 1.00 81.56 96 LEU A CA 1
ATOM 762 C C . LEU A 1 96 ? -3.309 -4.509 -14.070 1.00 81.56 96 LEU A C 1
ATOM 764 O O . LEU A 1 96 ? -3.830 -5.309 -13.297 1.00 81.56 96 LEU A O 1
ATOM 768 N N . THR A 1 97 ? -3.696 -4.408 -15.348 1.00 77.56 97 THR A N 1
ATOM 769 C CA . THR A 1 97 ? -4.862 -5.141 -15.890 1.00 77.56 97 THR A CA 1
ATOM 770 C C . THR A 1 97 ? -4.525 -6.123 -17.004 1.00 77.56 97 THR A C 1
ATOM 772 O O . THR A 1 97 ? -5.180 -7.154 -17.118 1.00 77.56 97 THR A O 1
ATOM 775 N N . GLY A 1 98 ? -3.531 -5.818 -17.841 1.00 66.25 98 GLY A N 1
ATOM 776 C CA . GLY A 1 98 ? -3.317 -6.559 -19.083 1.00 66.25 98 GLY A CA 1
ATOM 777 C C . GLY A 1 98 ? -2.398 -7.767 -18.938 1.00 66.25 98 GLY A C 1
ATOM 778 O O . GLY A 1 98 ? -2.658 -8.808 -19.532 1.00 66.25 98 GLY A O 1
ATOM 779 N N . LYS A 1 99 ? -1.294 -7.618 -18.197 1.00 65.00 99 LYS A N 1
ATOM 780 C CA . LYS A 1 99 ? -0.137 -8.523 -18.293 1.00 65.00 99 LYS A CA 1
ATOM 781 C C . LYS A 1 99 ? 0.532 -8.789 -16.942 1.00 65.00 99 LYS A C 1
ATOM 783 O O . LYS A 1 99 ? 1.748 -8.720 -16.824 1.00 65.00 99 LYS A O 1
ATOM 788 N N . PHE A 1 100 ? -0.246 -9.124 -15.913 1.00 68.56 100 PHE A N 1
ATOM 789 C CA . PHE A 1 100 ? 0.313 -9.421 -14.583 1.00 68.56 100 PHE A CA 1
ATOM 790 C C . PHE A 1 100 ? 1.394 -10.520 -14.616 1.00 68.56 100 PHE A C 1
ATOM 792 O O . PHE A 1 100 ? 2.353 -10.466 -13.857 1.00 68.56 100 PHE A O 1
ATOM 799 N N . ALA A 1 101 ? 1.270 -11.491 -15.530 1.00 70.69 101 ALA A N 1
ATOM 800 C CA . ALA A 1 101 ? 2.271 -12.540 -15.723 1.00 70.69 101 ALA A CA 1
ATOM 801 C C . ALA A 1 101 ? 3.604 -12.023 -16.299 1.00 70.69 101 ALA A C 1
ATOM 803 O O . ALA A 1 101 ? 4.646 -12.580 -15.971 1.00 70.69 101 ALA A O 1
ATOM 804 N N . ASP A 1 102 ? 3.579 -10.961 -17.113 1.00 75.44 102 ASP A N 1
ATOM 805 C CA . ASP A 1 102 ? 4.788 -10.377 -17.713 1.00 75.44 102 ASP A CA 1
ATOM 806 C C . ASP A 1 102 ? 5.483 -9.394 -16.748 1.00 75.44 102 ASP A C 1
ATOM 808 O O . ASP A 1 102 ? 6.664 -9.099 -16.910 1.00 75.44 102 ASP A O 1
ATOM 812 N N . PHE A 1 103 ? 4.756 -8.881 -15.746 1.00 77.88 103 PHE A N 1
ATOM 813 C CA . PHE A 1 103 ? 5.239 -7.924 -14.742 1.00 77.88 103 PHE A CA 1
ATOM 814 C C . PHE A 1 103 ? 5.233 -8.535 -13.332 1.00 77.88 103 PHE A C 1
ATOM 816 O O . PHE A 1 103 ? 4.624 -8.001 -12.403 1.00 77.88 103 PHE A O 1
ATOM 823 N N . SER A 1 104 ? 5.906 -9.675 -13.169 1.00 80.31 104 SER A N 1
ATOM 824 C CA . SER A 1 104 ? 6.146 -10.278 -11.852 1.00 80.31 104 SER A CA 1
ATOM 825 C C . SER A 1 104 ? 7.040 -9.386 -10.984 1.00 80.31 104 SER A C 1
ATOM 827 O O . SER A 1 104 ? 7.934 -8.716 -11.503 1.00 80.31 104 SER A O 1
ATOM 829 N N . LYS A 1 105 ? 6.859 -9.428 -9.661 1.00 82.56 105 LYS A N 1
ATOM 830 C CA . LYS A 1 105 ? 7.716 -8.708 -8.698 1.00 82.56 105 LYS A CA 1
ATOM 831 C C . LYS A 1 105 ? 9.156 -9.221 -8.747 1.00 82.56 105 LYS A C 1
ATOM 833 O O . LYS A 1 105 ? 10.097 -8.447 -8.585 1.00 82.56 105 LYS A O 1
ATOM 838 N N . GLY A 1 106 ? 9.309 -10.515 -9.024 1.00 83.12 106 GLY A N 1
ATOM 839 C CA . GLY A 1 106 ? 10.586 -11.163 -9.275 1.00 83.12 106 GLY A CA 1
ATOM 840 C C . GLY A 1 106 ? 11.314 -11.610 -8.007 1.00 83.12 106 GLY A C 1
ATOM 841 O O . GLY A 1 106 ? 10.994 -11.222 -6.883 1.00 83.12 106 GLY A O 1
ATOM 842 N N . GLU A 1 107 ? 12.344 -12.429 -8.214 1.00 82.69 107 GLU A N 1
ATOM 843 C CA . GLU A 1 107 ? 13.066 -13.142 -7.153 1.00 82.69 107 GLU A CA 1
ATOM 844 C C . GLU A 1 107 ? 13.757 -12.210 -6.149 1.00 82.69 107 GLU A C 1
ATOM 846 O O . GLU A 1 107 ? 13.808 -12.491 -4.954 1.00 82.69 107 GLU A O 1
ATOM 851 N N . LEU A 1 108 ? 14.282 -11.073 -6.614 1.00 82.56 108 LEU A N 1
ATOM 852 C CA . LEU A 1 108 ? 14.918 -10.099 -5.727 1.00 82.56 108 LEU A CA 1
ATOM 853 C C . LEU A 1 108 ? 13.914 -9.520 -4.730 1.00 82.56 108 LEU A C 1
ATOM 855 O O . LEU A 1 108 ? 14.205 -9.443 -3.538 1.00 82.56 108 LEU A O 1
ATOM 859 N N . PHE A 1 109 ? 12.740 -9.111 -5.220 1.00 84.00 109 PHE A N 1
ATOM 860 C CA . PHE A 1 109 ? 11.686 -8.588 -4.363 1.00 84.00 109 PHE A CA 1
ATOM 861 C C . PHE A 1 109 ? 11.250 -9.663 -3.367 1.00 84.00 109 PHE A C 1
ATOM 863 O O . PHE A 1 109 ? 11.167 -9.394 -2.174 1.00 84.00 109 PHE A O 1
ATOM 870 N N . HIS A 1 110 ? 11.067 -10.899 -3.830 1.00 85.56 110 HIS A N 1
ATOM 871 C CA . HIS A 1 110 ? 10.741 -12.020 -2.959 1.00 85.56 110 HIS A CA 1
ATOM 872 C C . HIS A 1 110 ? 11.771 -12.178 -1.823 1.00 85.56 110 HIS A C 1
ATOM 874 O O . HIS A 1 110 ? 11.413 -12.053 -0.653 1.00 85.56 110 HIS A O 1
ATOM 880 N N . LYS A 1 111 ? 13.066 -12.307 -2.143 1.00 85.56 111 LYS A N 1
ATOM 881 C CA . LYS A 1 111 ? 14.153 -12.461 -1.154 1.00 85.56 111 LYS A CA 1
ATOM 882 C C . LYS A 1 111 ? 14.220 -11.341 -0.118 1.00 85.56 111 LYS A C 1
ATOM 884 O O . LYS A 1 111 ? 14.496 -11.613 1.046 1.00 85.56 111 LYS A O 1
ATOM 889 N N . LEU A 1 112 ? 13.978 -10.096 -0.530 1.00 85.06 112 LEU A N 1
ATOM 890 C CA . LEU A 1 112 ? 14.006 -8.945 0.377 1.00 85.06 112 LEU A CA 1
ATOM 891 C C . LEU A 1 112 ? 12.854 -8.967 1.389 1.00 85.06 112 LEU A C 1
ATOM 893 O O . LEU A 1 112 ? 13.027 -8.513 2.517 1.00 85.06 112 LEU A O 1
ATOM 897 N N . TRP A 1 113 ? 11.692 -9.495 1.001 1.00 86.06 113 TRP A N 1
ATOM 898 C CA . TRP A 1 113 ? 10.474 -9.430 1.809 1.00 86.06 113 TRP A CA 1
ATOM 899 C C . TRP A 1 113 ? 10.122 -10.735 2.538 1.00 86.06 113 TRP A C 1
ATOM 901 O O . TRP A 1 113 ? 9.343 -10.688 3.492 1.00 86.06 113 TRP A O 1
ATOM 911 N N . ILE A 1 114 ? 10.710 -11.876 2.157 1.00 88.50 114 ILE A N 1
ATOM 912 C CA . ILE A 1 114 ? 10.525 -13.174 2.835 1.00 88.50 114 ILE A CA 1
ATOM 913 C C . ILE A 1 114 ? 10.748 -13.096 4.358 1.00 88.50 114 ILE A C 1
ATOM 915 O O . ILE A 1 114 ? 9.903 -13.618 5.080 1.00 88.50 114 ILE A O 1
ATOM 919 N N . PRO A 1 115 ? 11.798 -12.444 4.904 1.00 88.25 115 PRO A N 1
ATOM 920 C CA . PRO A 1 115 ? 12.011 -12.432 6.356 1.00 88.25 115 PRO A CA 1
ATOM 921 C C . PRO A 1 115 ? 10.877 -11.766 7.146 1.00 88.25 115 PRO A C 1
ATOM 923 O O . PRO A 1 115 ? 10.699 -12.054 8.325 1.00 88.25 115 PRO A O 1
ATOM 926 N N . PHE A 1 116 ? 10.125 -10.865 6.507 1.00 86.81 116 PHE A N 1
ATOM 927 C CA . PHE A 1 116 ? 9.052 -10.106 7.145 1.00 86.81 116 PHE A CA 1
ATOM 928 C C . PHE A 1 116 ? 7.664 -10.702 6.877 1.00 86.81 116 PHE A C 1
ATOM 930 O O . PHE A 1 116 ? 6.856 -10.810 7.795 1.00 86.81 116 PHE A O 1
ATOM 937 N N . LEU A 1 117 ? 7.376 -11.089 5.630 1.00 85.25 117 LEU A N 1
ATOM 938 C CA . LEU A 1 117 ? 6.046 -11.550 5.206 1.00 85.25 117 LEU A CA 1
ATOM 939 C C . LEU A 1 117 ? 5.985 -13.045 4.875 1.00 85.25 117 LEU A C 1
ATOM 941 O O . LEU A 1 117 ? 4.892 -13.562 4.648 1.00 85.25 117 LEU A O 1
ATOM 945 N N . GLY A 1 118 ? 7.125 -13.733 4.808 1.00 88.38 118 GLY A N 1
ATOM 946 C CA . GLY A 1 118 ? 7.218 -15.099 4.297 1.00 88.38 118 GLY A CA 1
ATOM 947 C C . GLY A 1 118 ? 6.680 -15.222 2.872 1.00 88.38 118 GLY A C 1
ATOM 948 O O . GLY A 1 118 ? 6.711 -14.268 2.086 1.00 88.38 118 GLY A O 1
ATOM 949 N N . ASP A 1 119 ? 6.132 -16.394 2.563 1.00 85.56 119 ASP A N 1
ATOM 950 C CA . ASP A 1 119 ? 5.401 -16.663 1.325 1.00 85.56 119 ASP A CA 1
ATOM 951 C C . ASP A 1 119 ? 3.969 -16.130 1.428 1.00 85.56 119 ASP A C 1
ATOM 953 O O . ASP A 1 119 ? 3.025 -16.831 1.792 1.00 85.56 119 ASP A O 1
ATOM 957 N N . SER A 1 120 ? 3.807 -14.850 1.107 1.00 85.12 120 SER A N 1
ATOM 958 C CA . SER A 1 120 ? 2.536 -14.137 1.189 1.00 85.12 120 SER A CA 1
ATOM 959 C C . SER A 1 120 ? 2.006 -13.753 -0.188 1.00 85.12 120 SER A C 1
ATOM 961 O O . SER A 1 120 ? 2.700 -13.809 -1.208 1.00 85.12 120 SER A O 1
ATOM 963 N N . ILE A 1 121 ? 0.770 -13.252 -0.212 1.00 85.44 121 ILE A N 1
ATOM 964 C CA . ILE A 1 121 ? 0.165 -12.654 -1.409 1.00 85.44 121 ILE A CA 1
ATOM 965 C C . ILE A 1 121 ? 0.959 -11.448 -1.950 1.00 85.44 121 ILE A C 1
ATOM 967 O O . ILE A 1 121 ? 0.818 -11.096 -3.122 1.00 85.44 121 ILE A O 1
ATOM 971 N N . PHE A 1 122 ? 1.789 -10.808 -1.120 1.00 83.81 122 PHE A N 1
ATOM 972 C CA . PHE A 1 122 ? 2.592 -9.652 -1.520 1.00 83.81 122 PHE A CA 1
ATOM 973 C C . PHE A 1 122 ? 3.972 -10.039 -2.037 1.00 83.81 122 PHE A C 1
ATOM 975 O O . PHE A 1 122 ? 4.532 -9.299 -2.838 1.00 83.81 122 PHE A O 1
ATOM 982 N N . THR A 1 123 ? 4.510 -11.181 -1.618 1.00 85.75 123 THR A N 1
ATOM 983 C CA . THR A 1 123 ? 5.885 -11.590 -1.931 1.00 85.75 123 THR A CA 1
ATOM 984 C C . THR A 1 123 ? 5.964 -12.637 -3.030 1.00 85.75 123 THR A C 1
ATOM 986 O O . THR A 1 123 ? 7.005 -12.745 -3.665 1.00 85.75 123 THR A O 1
ATOM 989 N N . THR A 1 124 ? 4.891 -13.390 -3.273 1.00 86.19 124 THR A N 1
ATOM 990 C CA . THR A 1 124 ? 4.849 -14.464 -4.276 1.00 86.19 124 THR A CA 1
ATOM 991 C C . THR A 1 124 ? 4.304 -13.973 -5.621 1.00 86.19 124 THR A C 1
ATOM 993 O O . THR A 1 124 ? 3.575 -12.973 -5.698 1.00 86.19 124 THR A O 1
ATOM 996 N N . ASP A 1 125 ? 4.648 -14.689 -6.693 1.00 84.69 125 ASP A N 1
ATOM 997 C CA . ASP A 1 125 ? 4.195 -14.438 -8.066 1.00 84.69 125 ASP A CA 1
ATOM 998 C C . ASP A 1 125 ? 3.619 -15.719 -8.711 1.00 84.69 125 ASP A C 1
ATOM 1000 O O . ASP A 1 125 ? 3.718 -16.828 -8.178 1.00 84.69 125 ASP A O 1
ATOM 1004 N N . GLY A 1 126 ? 2.965 -15.575 -9.869 1.00 85.38 126 GLY A N 1
ATOM 1005 C CA . GLY A 1 126 ? 2.505 -16.704 -10.688 1.00 85.38 126 GLY A CA 1
ATOM 1006 C C . GLY A 1 126 ? 1.473 -17.619 -10.011 1.00 85.38 126 GLY A C 1
ATOM 1007 O O . GLY A 1 126 ? 0.499 -17.155 -9.413 1.00 85.38 126 GLY A O 1
ATOM 1008 N N . LYS A 1 127 ? 1.660 -18.942 -10.142 1.00 85.81 127 LYS A N 1
ATOM 1009 C CA . LYS A 1 127 ? 0.723 -19.960 -9.626 1.00 85.81 127 LYS A CA 1
ATOM 1010 C C . LYS A 1 127 ? 0.589 -19.924 -8.102 1.00 85.81 127 LYS A C 1
ATOM 1012 O O . LYS A 1 127 ? -0.514 -20.097 -7.593 1.00 85.81 127 LYS A O 1
ATOM 1017 N N . GLN A 1 128 ? 1.685 -19.673 -7.384 1.00 85.69 128 GLN A N 1
ATOM 1018 C CA . GLN A 1 128 ? 1.678 -19.591 -5.921 1.00 85.69 128 GLN A CA 1
ATOM 1019 C C . GLN A 1 128 ? 0.817 -18.413 -5.452 1.00 85.69 128 GLN A C 1
ATOM 1021 O O . GLN A 1 128 ? -0.078 -18.588 -4.625 1.00 85.69 128 GLN A O 1
ATOM 1026 N N . TRP A 1 129 ? 0.993 -17.245 -6.079 1.00 88.12 129 TRP A N 1
ATOM 1027 C CA . TRP A 1 129 ? 0.150 -16.075 -5.836 1.00 88.12 129 TRP A CA 1
ATOM 1028 C C . TRP A 1 129 ? -1.332 -16.351 -6.126 1.00 88.12 129 TRP A C 1
ATOM 1030 O O . TRP A 1 129 ? -2.196 -16.003 -5.318 1.00 88.12 129 TRP A O 1
ATOM 1040 N N . GLN A 1 130 ? -1.643 -17.008 -7.252 1.00 85.88 130 GLN A N 1
ATOM 1041 C CA . GLN A 1 130 ? -3.020 -17.387 -7.595 1.00 85.88 130 GLN A CA 1
ATOM 1042 C C . GLN A 1 130 ? -3.628 -18.337 -6.554 1.00 85.88 130 GLN A C 1
ATOM 1044 O O . GLN A 1 130 ? -4.777 -18.145 -6.161 1.00 85.88 130 GLN A O 1
ATOM 1049 N N . GLY A 1 131 ? -2.863 -19.323 -6.076 1.00 88.00 131 GLY A N 1
ATOM 1050 C CA . GLY A 1 131 ? -3.289 -20.259 -5.033 1.00 88.00 131 GLY A CA 1
ATOM 1051 C C . GLY A 1 131 ? -3.640 -19.552 -3.723 1.00 88.00 131 GLY A C 1
ATOM 1052 O O . GLY A 1 131 ? -4.750 -19.713 -3.216 1.00 88.00 131 GLY A O 1
ATOM 1053 N N . ILE A 1 132 ? -2.746 -18.690 -3.228 1.00 87.19 132 ILE A N 1
ATOM 1054 C CA . ILE A 1 132 ? -2.979 -17.889 -2.013 1.00 87.19 132 ILE A CA 1
ATOM 1055 C C . ILE A 1 132 ? -4.1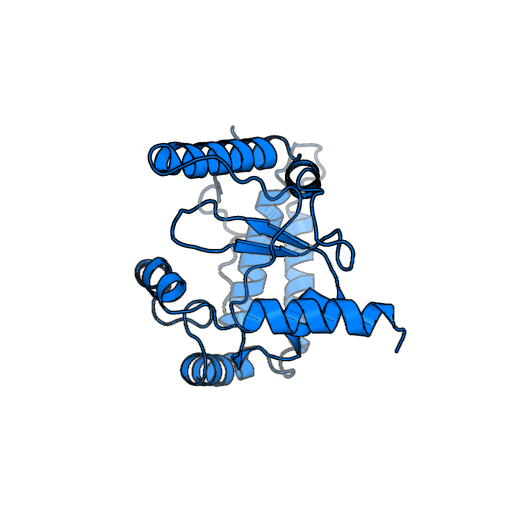88 -16.964 -2.202 1.00 87.19 132 ILE A C 1
ATOM 1057 O O . ILE A 1 132 ? -5.049 -16.858 -1.328 1.00 87.19 132 ILE A O 1
ATOM 1061 N N . ARG A 1 133 ? -4.309 -16.318 -3.368 1.00 86.62 133 ARG A N 1
ATOM 1062 C CA . ARG A 1 133 ? -5.446 -15.442 -3.669 1.00 86.62 133 ARG A CA 1
ATOM 1063 C C . ARG A 1 133 ? -6.764 -16.210 -3.699 1.00 86.62 133 ARG A C 1
ATOM 1065 O O . ARG A 1 133 ? -7.756 -15.688 -3.203 1.00 86.62 133 ARG A O 1
ATOM 1072 N N . ASN A 1 134 ? -6.790 -17.422 -4.244 1.00 87.75 134 ASN A N 1
ATOM 1073 C CA . ASN A 1 134 ? -7.986 -18.263 -4.259 1.00 87.75 134 ASN A CA 1
ATOM 1074 C C . ASN A 1 134 ? -8.392 -18.712 -2.851 1.00 87.75 134 ASN A C 1
ATOM 1076 O O . ASN A 1 134 ? -9.585 -18.770 -2.574 1.00 87.75 134 ASN A O 1
ATOM 1080 N N . LEU A 1 135 ? -7.428 -18.950 -1.956 1.00 86.56 135 LEU A N 1
ATOM 1081 C CA . LEU A 1 135 ? -7.692 -19.260 -0.549 1.00 86.56 135 LEU A CA 1
ATOM 1082 C C . LEU A 1 135 ? -8.291 -18.064 0.209 1.00 86.56 135 LEU A C 1
ATOM 1084 O O . LEU A 1 135 ? -9.202 -18.228 1.014 1.00 86.56 135 LEU A O 1
ATOM 1088 N N . ILE A 1 136 ? -7.789 -16.855 -0.055 1.00 84.06 136 ILE A N 1
ATOM 1089 C CA . ILE A 1 136 ? -8.216 -15.626 0.629 1.00 84.06 136 ILE A CA 1
ATOM 1090 C C . ILE A 1 136 ? -9.525 -15.074 0.048 1.00 84.06 136 ILE A C 1
ATOM 1092 O O . ILE A 1 136 ? -10.324 -14.481 0.769 1.00 84.06 136 ILE A O 1
ATOM 1096 N N . ARG A 1 137 ? -9.775 -15.263 -1.253 1.00 83.44 137 ARG A N 1
ATOM 1097 C CA . ARG A 1 137 ? -10.927 -14.689 -1.966 1.00 83.44 137 ARG A CA 1
ATOM 1098 C C . ARG A 1 137 ? -12.273 -14.917 -1.256 1.00 83.44 137 ARG A C 1
ATOM 1100 O O . ARG A 1 137 ? -13.000 -13.933 -1.143 1.00 83.44 137 ARG A O 1
ATOM 1107 N N . PRO A 1 138 ? -12.610 -16.110 -0.727 1.00 79.50 138 PRO A N 1
ATOM 1108 C CA . PRO A 1 138 ? -13.851 -16.337 0.017 1.00 79.50 138 PRO A CA 1
ATOM 1109 C C . PRO A 1 138 ? -14.029 -15.440 1.249 1.00 79.50 138 PRO A C 1
ATOM 1111 O O . PRO A 1 138 ? -15.161 -15.120 1.598 1.00 79.50 138 PRO A O 1
ATOM 1114 N N . MET A 1 139 ? -12.946 -14.964 1.878 1.00 73.19 139 MET A N 1
ATOM 1115 C CA . MET A 1 139 ? -13.034 -14.006 2.992 1.00 73.19 139 MET A CA 1
ATOM 1116 C C . MET A 1 139 ? -13.618 -12.651 2.556 1.00 73.19 139 MET A C 1
ATOM 1118 O O . MET A 1 139 ? -14.116 -11.906 3.394 1.00 73.19 139 MET A O 1
ATOM 1122 N N . PHE A 1 140 ? -13.589 -12.350 1.253 1.00 71.06 140 PHE A N 1
ATOM 1123 C CA . PHE A 1 140 ? -14.026 -11.086 0.657 1.00 71.06 140 PHE A CA 1
ATOM 1124 C C . PHE A 1 140 ? -15.255 -11.219 -0.267 1.00 71.06 140 PHE A C 1
ATOM 1126 O O . PHE A 1 140 ? -15.690 -10.224 -0.849 1.00 71.06 140 PHE A O 1
ATOM 1133 N N . VAL A 1 141 ? -15.824 -12.419 -0.453 1.00 69.25 141 VAL A N 1
ATOM 1134 C CA . VAL A 1 141 ? -16.974 -12.623 -1.355 1.00 69.25 141 VAL A CA 1
ATOM 1135 C C . VAL A 1 141 ? -18.299 -12.353 -0.632 1.00 69.25 141 VAL A C 1
ATOM 1137 O O . VAL A 1 141 ? -18.677 -13.073 0.281 1.00 69.25 141 VAL A O 1
ATOM 1140 N N . LYS A 1 142 ? -18.969 -11.294 -1.109 1.00 54.50 142 LYS A N 1
ATOM 1141 C CA . LYS A 1 142 ? -20.390 -10.869 -1.103 1.00 54.50 142 LYS A CA 1
ATOM 1142 C C . LYS A 1 142 ? -21.412 -11.282 -0.024 1.00 54.50 142 LYS A C 1
ATOM 1144 O O . LYS A 1 142 ? -22.307 -10.476 0.196 1.00 54.50 142 LYS A O 1
ATOM 1149 N N . ASP A 1 143 ? -21.311 -12.394 0.694 1.00 55.34 143 ASP A N 1
ATOM 1150 C CA . ASP A 1 143 ? -22.321 -12.747 1.717 1.00 55.34 143 ASP A CA 1
ATOM 1151 C C . ASP A 1 143 ? -22.129 -12.023 3.064 1.00 55.34 143 ASP A C 1
ATOM 1153 O O . ASP A 1 143 ? -22.873 -12.250 4.010 1.00 55.34 143 ASP A O 1
ATOM 1157 N N . ARG A 1 144 ? -21.167 -11.089 3.150 1.00 54.34 144 ARG A N 1
ATOM 1158 C CA . ARG A 1 144 ? -20.935 -10.228 4.329 1.00 54.34 144 ARG A CA 1
ATOM 1159 C C . ARG A 1 144 ? -21.214 -8.740 4.101 1.00 54.34 144 ARG A C 1
ATOM 1161 O O . ARG A 1 144 ? -20.752 -7.905 4.872 1.00 54.34 144 ARG A O 1
ATOM 1168 N N . PHE A 1 145 ? -21.971 -8.358 3.067 1.00 55.16 145 PHE A N 1
ATOM 1169 C CA . PHE A 1 145 ? -22.437 -6.962 2.958 1.00 55.16 145 PHE A CA 1
ATOM 1170 C C . PHE A 1 145 ? -23.448 -6.580 4.060 1.00 55.16 145 PHE A C 1
ATOM 1172 O O . PHE A 1 145 ? -23.673 -5.393 4.281 1.00 55.16 145 PHE A O 1
ATOM 1179 N N . SER A 1 146 ? -23.971 -7.555 4.815 1.00 52.94 146 SER A N 1
ATOM 1180 C CA . SER A 1 146 ? -24.728 -7.339 6.058 1.00 52.94 146 SER A CA 1
ATOM 1181 C C . SER A 1 146 ? -23.888 -6.766 7.212 1.00 52.94 146 SER A C 1
ATOM 1183 O O . SER A 1 146 ? -24.447 -6.345 8.217 1.00 52.94 146 SER A O 1
ATOM 1185 N N . ASP A 1 147 ? -22.557 -6.702 7.077 1.00 60.81 147 ASP A N 1
ATOM 1186 C CA . ASP A 1 147 ? -21.652 -6.186 8.111 1.00 60.81 147 ASP A CA 1
ATOM 1187 C C . ASP A 1 147 ? -21.266 -4.707 7.918 1.00 60.81 147 ASP A C 1
ATOM 1189 O O . ASP A 1 147 ? -20.456 -4.174 8.679 1.00 60.81 147 ASP A O 1
ATOM 1193 N N . LEU A 1 148 ? -21.859 -3.987 6.954 1.00 69.81 148 LEU A N 1
ATOM 1194 C CA . LEU A 1 148 ? -21.697 -2.525 6.869 1.00 69.81 148 LEU A CA 1
ATOM 1195 C C . LEU A 1 148 ? -22.204 -1.815 8.139 1.00 69.81 148 LEU A C 1
ATOM 1197 O O . LEU A 1 148 ? -21.633 -0.808 8.563 1.00 69.81 148 LEU A O 1
ATOM 1201 N N . ASP A 1 149 ? -23.181 -2.408 8.827 1.00 78.50 149 ASP A N 1
ATOM 1202 C CA . ASP A 1 149 ? -23.659 -1.953 10.136 1.00 78.50 149 ASP A CA 1
ATOM 1203 C C . ASP A 1 149 ? -22.579 -2.015 11.227 1.00 78.50 149 ASP A C 1
ATOM 1205 O O . ASP A 1 149 ? -22.668 -1.324 12.245 1.00 78.50 149 ASP A O 1
ATOM 1209 N N . ILE A 1 150 ? -21.538 -2.837 11.056 1.00 80.50 150 ILE A N 1
ATOM 1210 C CA . ILE A 1 150 ? -20.386 -2.861 11.968 1.00 80.50 150 ILE A CA 1
ATOM 1211 C C . ILE A 1 150 ? -19.622 -1.543 11.867 1.00 80.50 150 ILE A C 1
ATOM 1213 O O . ILE A 1 150 ? -19.300 -0.951 12.899 1.00 80.50 150 ILE A O 1
ATOM 1217 N N . PHE A 1 151 ? -19.393 -1.054 10.646 1.00 83.38 151 PHE A N 1
ATOM 1218 C CA . PHE A 1 151 ? -18.751 0.240 10.425 1.00 83.38 151 PHE A CA 1
ATOM 1219 C C . PHE A 1 151 ? -19.613 1.369 10.985 1.00 83.38 151 PHE A C 1
ATOM 1221 O O . PHE A 1 151 ? -19.105 2.185 11.749 1.00 83.38 151 PHE A O 1
ATOM 1228 N N . GLY A 1 152 ? -20.921 1.370 10.704 1.00 85.44 152 GLY A N 1
ATOM 1229 C CA . GLY A 1 152 ? -21.847 2.373 11.241 1.00 85.44 152 GLY A CA 1
ATOM 1230 C C . GLY A 1 152 ? -21.830 2.439 12.772 1.00 85.44 152 GLY A C 1
ATOM 1231 O O . GLY A 1 152 ? -21.670 3.516 13.348 1.00 85.44 152 GLY A O 1
ATOM 1232 N N . ARG A 1 153 ? -21.900 1.284 13.448 1.00 86.19 153 ARG A N 1
ATOM 1233 C CA . ARG A 1 153 ? -21.818 1.211 14.917 1.00 86.19 153 ARG A CA 1
ATOM 1234 C C . ARG A 1 153 ? -20.476 1.701 15.453 1.00 86.19 153 ARG A C 1
ATOM 1236 O O . ARG A 1 153 ? -20.458 2.458 16.418 1.00 86.19 153 ARG A O 1
ATOM 1243 N N . LYS A 1 154 ? -19.356 1.311 14.837 1.00 87.44 154 LYS A N 1
ATOM 1244 C CA . LYS A 1 154 ? -18.021 1.731 15.291 1.00 87.44 154 LYS A CA 1
ATOM 1245 C C . LYS A 1 154 ? -17.756 3.216 15.033 1.00 87.44 154 LYS A C 1
ATOM 1247 O O . LYS A 1 154 ? -17.147 3.860 15.884 1.00 87.44 154 LYS A O 1
ATOM 1252 N N . VAL A 1 155 ? -18.293 3.785 13.953 1.00 89.12 155 VAL A N 1
ATOM 1253 C CA . VAL A 1 155 ? -18.298 5.238 13.715 1.00 89.12 155 VAL A CA 1
ATOM 1254 C C . VAL A 1 155 ? -19.112 5.960 14.788 1.00 89.12 155 VAL A C 1
ATOM 1256 O O . VAL A 1 155 ? -18.630 6.938 15.346 1.00 89.12 155 VAL A O 1
ATOM 1259 N N . GLN A 1 156 ? -20.301 5.466 15.149 1.00 88.31 156 GLN A N 1
ATOM 1260 C CA . GLN A 1 156 ? -21.082 6.058 16.244 1.00 88.31 156 GLN A CA 1
ATOM 1261 C C . GLN A 1 156 ? -20.347 5.987 17.588 1.00 88.31 156 GLN A C 1
ATOM 1263 O O . GLN A 1 156 ? -20.342 6.970 18.325 1.00 88.31 156 GLN A O 1
ATOM 1268 N N . THR A 1 157 ? -19.696 4.864 17.908 1.00 86.94 157 THR A N 1
ATOM 1269 C CA . THR A 1 157 ? -18.860 4.748 19.114 1.00 86.94 157 THR A CA 1
ATOM 1270 C C . THR A 1 157 ? -17.716 5.760 19.092 1.00 86.94 157 THR A C 1
ATOM 1272 O O . THR A 1 157 ? -17.501 6.448 20.083 1.00 86.94 157 THR A O 1
ATOM 1275 N N . MET A 1 158 ? -17.025 5.906 17.960 1.00 87.81 158 MET A N 1
ATOM 1276 C CA . MET A 1 158 ? -15.956 6.892 17.789 1.00 87.81 158 MET A CA 1
ATOM 1277 C C . MET A 1 158 ? -16.466 8.331 17.978 1.00 87.81 158 MET A C 1
ATOM 1279 O O . MET A 1 158 ? -15.845 9.106 18.696 1.00 87.81 158 MET A O 1
ATOM 1283 N N . LEU A 1 159 ? -17.622 8.676 17.399 1.00 86.50 159 LEU A N 1
ATOM 1284 C CA . LEU A 1 159 ? -18.238 10.002 17.540 1.00 86.50 159 LEU A CA 1
ATOM 1285 C C . LEU A 1 159 ? -18.672 10.313 18.979 1.00 86.50 159 LEU A C 1
ATOM 1287 O O . LEU A 1 159 ? -18.662 11.471 19.369 1.00 86.50 159 LEU A O 1
ATOM 1291 N N . ARG A 1 160 ? -19.029 9.306 19.787 1.00 84.75 160 ARG A N 1
ATOM 1292 C CA . ARG A 1 160 ? -19.328 9.500 21.221 1.00 84.75 160 ARG A CA 1
ATOM 1293 C C . ARG A 1 160 ? -18.082 9.769 22.062 1.00 84.75 160 ARG A C 1
ATOM 1295 O O . ARG A 1 160 ? -18.194 10.376 23.119 1.00 84.75 160 ARG A O 1
ATOM 1302 N N . LEU A 1 161 ? -16.925 9.282 21.617 1.00 79.94 161 LEU A N 1
ATOM 1303 C CA . LEU A 1 161 ? -15.632 9.533 22.260 1.00 79.94 161 LEU A CA 1
ATOM 1304 C C . LEU A 1 161 ? -15.041 10.885 21.857 1.00 79.94 161 LEU A C 1
ATOM 1306 O O . LEU A 1 161 ? -14.124 11.372 22.512 1.00 79.94 161 LEU A O 1
ATOM 1310 N N . TYR A 1 162 ? -15.568 11.495 20.795 1.00 78.31 162 TYR A N 1
ATOM 1311 C CA . TYR A 1 162 ? -15.242 12.862 20.436 1.00 78.31 162 TYR A CA 1
ATOM 1312 C C . TYR A 1 162 ? -15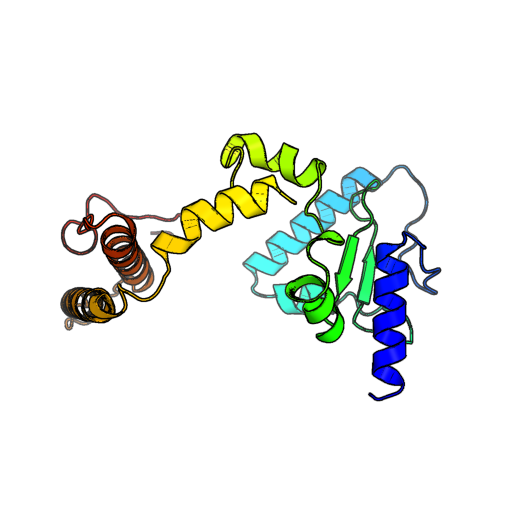.804 13.805 21.507 1.00 78.31 162 TYR A C 1
ATOM 1314 O O . TYR A 1 162 ? -17.020 13.941 21.650 1.00 78.31 162 TYR A O 1
ATOM 1322 N N . SER A 1 163 ? -14.914 14.412 22.295 1.00 67.19 163 SER A N 1
ATOM 1323 C CA . SER A 1 163 ? -15.289 15.307 23.391 1.00 67.19 163 SER A CA 1
ATOM 1324 C C . SER A 1 163 ? -15.976 16.563 22.837 1.00 67.19 163 SER A C 1
ATOM 1326 O O . SER A 1 163 ? -15.356 17.304 22.073 1.00 67.19 163 SER A O 1
ATOM 1328 N N . PRO A 1 164 ? -17.225 16.871 23.237 1.00 63.47 164 PRO A N 1
ATOM 1329 C CA . PRO A 1 164 ? -17.861 18.152 22.921 1.00 63.47 164 PRO A CA 1
ATOM 1330 C C . PRO A 1 164 ? -17.209 19.335 23.656 1.00 63.47 164 PRO A C 1
ATOM 1332 O O . PRO A 1 164 ? -17.519 20.486 23.364 1.00 63.47 164 PRO A O 1
ATOM 1335 N N . SER A 1 165 ? -16.334 19.055 24.627 1.00 63.75 165 SER A N 1
ATOM 1336 C CA . SER A 1 165 ? -15.834 20.007 25.622 1.00 63.75 165 SER A CA 1
ATOM 1337 C C . SER A 1 165 ? -14.719 20.933 25.120 1.00 63.75 165 SER A C 1
ATOM 1339 O O . SER A 1 165 ? -14.193 21.721 25.897 1.00 63.75 165 SER A O 1
ATOM 1341 N N . GLY A 1 166 ? -14.361 20.874 23.833 1.00 64.00 166 GLY A N 1
ATOM 1342 C CA . GLY A 1 166 ? -13.344 21.750 23.234 1.00 64.00 166 GLY A CA 1
ATOM 1343 C C . GLY A 1 166 ? -11.893 21.320 23.474 1.00 64.00 166 GLY A C 1
ATOM 1344 O O . GLY A 1 166 ? -10.979 22.036 23.068 1.00 64.00 166 GLY A O 1
ATOM 1345 N N . ASP A 1 167 ? -11.668 20.153 24.082 1.00 74.31 167 ASP A N 1
ATOM 1346 C CA . ASP A 1 167 ? -10.329 19.596 24.279 1.00 74.31 167 ASP A CA 1
ATOM 1347 C C . ASP A 1 167 ? -9.734 19.090 22.957 1.00 74.31 167 ASP A C 1
ATOM 1349 O O . ASP A 1 167 ? -10.411 18.454 22.139 1.00 74.31 167 ASP A O 1
ATOM 1353 N N . SER A 1 168 ? -8.434 19.328 22.753 1.00 75.12 168 SER A N 1
ATOM 1354 C CA . SER A 1 168 ? -7.710 18.824 21.586 1.00 75.12 168 SER A CA 1
ATOM 1355 C C . SER A 1 168 ? -7.685 17.296 21.606 1.00 75.12 168 SER A C 1
ATOM 1357 O O . SER A 1 168 ? -6.970 16.684 22.398 1.00 75.12 168 SER A O 1
ATOM 1359 N N . THR A 1 169 ? -8.469 16.682 20.725 1.00 75.56 169 THR A N 1
ATOM 1360 C CA . THR A 1 169 ? -8.533 15.227 20.564 1.00 75.56 169 THR A CA 1
ATOM 1361 C C . THR A 1 169 ? -7.712 14.806 19.349 1.00 75.56 169 THR A C 1
ATOM 1363 O O . THR A 1 169 ? -7.887 15.368 18.266 1.00 75.56 169 THR A O 1
ATOM 1366 N N . ASP A 1 170 ? -6.847 13.798 19.500 1.00 83.38 170 ASP A N 1
ATOM 1367 C CA . ASP A 1 170 ? -6.159 13.191 18.359 1.00 83.38 170 ASP A CA 1
ATOM 1368 C C . ASP A 1 170 ? -7.146 12.353 17.534 1.00 83.38 170 ASP A C 1
ATOM 1370 O O . ASP A 1 170 ? -7.481 11.206 17.841 1.00 83.38 170 ASP A O 1
ATOM 1374 N N . VAL A 1 171 ? -7.627 12.964 16.458 1.00 85.31 171 VAL A N 1
ATOM 1375 C CA . VAL A 1 171 ? -8.564 12.348 15.522 1.00 85.31 171 VAL A CA 1
ATOM 1376 C C . VAL A 1 171 ? -7.926 11.152 14.801 1.00 85.31 171 VAL A C 1
ATOM 1378 O O . VAL A 1 171 ? -8.628 10.189 14.490 1.00 85.31 171 VAL A O 1
ATOM 1381 N N . MET A 1 172 ? -6.609 11.161 14.566 1.00 87.25 172 MET A N 1
ATOM 1382 C CA . MET A 1 172 ? -5.926 10.061 13.882 1.00 87.25 172 MET A CA 1
ATOM 1383 C C . MET A 1 172 ? -5.894 8.801 14.746 1.00 87.25 172 MET A C 1
ATOM 1385 O O . MET A 1 172 ? -6.199 7.723 14.234 1.00 87.25 172 MET A O 1
ATOM 1389 N N . ASP A 1 173 ? -5.608 8.924 16.046 1.00 85.50 173 ASP A N 1
ATOM 1390 C CA . ASP A 1 173 ? -5.666 7.794 16.988 1.00 85.50 173 ASP A CA 1
ATOM 1391 C C . ASP A 1 173 ? -7.064 7.149 17.001 1.00 85.50 173 ASP A C 1
ATOM 1393 O O . ASP A 1 173 ? -7.202 5.927 16.882 1.00 85.50 173 ASP A O 1
ATOM 1397 N N . LEU A 1 174 ? -8.121 7.968 17.027 1.00 86.62 174 LEU A N 1
ATOM 1398 C CA . LEU A 1 174 ? -9.505 7.491 16.954 1.00 86.62 174 LEU A CA 1
ATOM 1399 C C . LEU A 1 174 ? -9.799 6.735 15.649 1.00 86.62 174 LEU A C 1
ATOM 1401 O O . LEU A 1 174 ? -10.376 5.643 15.690 1.00 86.62 174 LEU A O 1
ATOM 1405 N N . PHE A 1 175 ? -9.369 7.262 14.499 1.00 88.56 175 PHE A N 1
ATOM 1406 C CA . PHE A 1 175 ? -9.545 6.587 13.210 1.00 88.56 175 PHE A CA 1
ATOM 1407 C C . PHE A 1 175 ? -8.778 5.265 13.131 1.00 88.56 175 PHE A C 1
ATOM 1409 O O . PHE A 1 175 ? -9.329 4.278 12.632 1.00 88.56 175 PHE A O 1
ATOM 1416 N N . TYR A 1 176 ? -7.541 5.206 13.634 1.00 88.62 176 TYR A N 1
ATOM 1417 C CA . TYR A 1 176 ? -6.753 3.971 13.637 1.00 88.62 176 TYR A CA 1
ATOM 1418 C C . TYR A 1 176 ? -7.411 2.888 14.490 1.00 88.62 176 TYR A C 1
ATOM 1420 O O . TYR A 1 176 ? -7.572 1.756 14.029 1.00 88.62 176 TYR A O 1
ATOM 1428 N N . ARG A 1 177 ? -7.870 3.237 15.695 1.00 87.69 177 ARG A N 1
ATOM 1429 C CA . ARG A 1 177 ? -8.564 2.304 16.596 1.00 87.69 177 ARG A CA 1
ATOM 1430 C C . ARG A 1 177 ? -9.892 1.829 16.031 1.00 87.69 177 ARG A C 1
ATOM 1432 O O . ARG A 1 177 ? -10.198 0.640 16.099 1.00 87.69 177 ARG A O 1
ATOM 1439 N N . MET A 1 178 ? -10.662 2.740 15.437 1.00 89.12 178 MET A N 1
ATOM 1440 C CA . MET A 1 178 ? -11.925 2.411 14.777 1.00 89.12 178 MET A CA 1
ATOM 1441 C C . MET A 1 178 ? -11.705 1.437 13.621 1.00 89.12 178 MET A C 1
ATOM 1443 O O . MET A 1 178 ? -12.378 0.409 13.536 1.00 89.12 178 MET A O 1
ATOM 1447 N N . THR A 1 179 ? -10.714 1.721 12.776 1.00 89.00 179 THR A N 1
ATOM 1448 C CA . THR A 1 179 ? -10.373 0.883 11.624 1.00 89.00 179 THR A CA 1
ATOM 1449 C C . THR A 1 179 ? -9.900 -0.498 12.074 1.00 89.00 179 THR A C 1
ATOM 1451 O O . THR A 1 179 ? -10.340 -1.505 11.521 1.00 89.00 179 THR A O 1
ATOM 1454 N N . LEU A 1 180 ? -9.069 -0.572 13.119 1.00 88.94 180 LEU A N 1
ATOM 1455 C CA . LEU A 1 180 ? -8.609 -1.836 13.692 1.00 88.94 180 LEU A CA 1
ATOM 1456 C C . LEU A 1 180 ? -9.778 -2.676 14.227 1.00 88.94 180 LEU A C 1
ATOM 1458 O O . LEU A 1 180 ? -9.870 -3.868 13.930 1.00 88.94 180 LEU A O 1
ATOM 1462 N N . ASP A 1 181 ? -10.702 -2.066 14.968 1.00 87.25 181 ASP A N 1
ATOM 1463 C CA . ASP A 1 181 ? -11.896 -2.738 15.488 1.00 87.25 181 ASP A CA 1
ATOM 1464 C C . ASP A 1 181 ? -12.825 -3.234 14.378 1.00 87.25 181 ASP A C 1
ATOM 1466 O O . ASP A 1 181 ? -13.336 -4.354 14.452 1.00 87.25 181 ASP A O 1
ATOM 1470 N N . ALA A 1 182 ? -13.041 -2.415 13.347 1.00 86.69 182 ALA A N 1
ATOM 1471 C CA . ALA A 1 182 ? -13.890 -2.769 12.219 1.00 86.69 182 ALA A CA 1
ATOM 1472 C C . ALA A 1 182 ? -13.282 -3.921 11.405 1.00 86.69 182 ALA A C 1
ATOM 1474 O O . ALA A 1 182 ? -13.961 -4.913 11.143 1.00 86.69 182 ALA A O 1
ATOM 1475 N N . ILE A 1 183 ? -11.988 -3.839 11.074 1.00 85.06 183 ILE A N 1
ATOM 1476 C CA . ILE A 1 183 ? -11.281 -4.870 10.303 1.00 85.06 183 ILE A CA 1
ATOM 1477 C C . ILE A 1 183 ? -11.202 -6.184 11.082 1.00 85.06 183 ILE A C 1
ATOM 1479 O O . ILE A 1 183 ? -11.472 -7.241 10.518 1.00 85.06 183 ILE A O 1
ATOM 1483 N N . THR A 1 184 ? -10.865 -6.151 12.373 1.00 84.88 184 THR A N 1
ATOM 1484 C CA . THR A 1 184 ? -10.755 -7.375 13.188 1.00 84.88 184 THR A CA 1
ATOM 1485 C C . THR A 1 184 ? -12.105 -8.056 13.359 1.00 84.88 184 THR A C 1
ATOM 1487 O O . THR A 1 184 ? -12.209 -9.268 13.174 1.00 84.88 184 THR A O 1
ATOM 1490 N N . LYS A 1 185 ? -13.170 -7.285 13.603 1.00 82.38 185 LYS A N 1
ATOM 1491 C CA . LYS A 1 185 ? -14.528 -7.826 13.662 1.00 82.38 185 LYS A CA 1
ATOM 1492 C C . LYS A 1 185 ? -14.970 -8.410 12.317 1.00 82.38 185 LYS A C 1
ATOM 1494 O O . LYS A 1 185 ? -15.566 -9.482 12.314 1.00 82.38 185 LYS A O 1
ATOM 1499 N N . PHE A 1 186 ? -14.651 -7.747 11.206 1.00 79.75 186 PHE A N 1
ATOM 1500 C CA . PHE A 1 186 ? -15.015 -8.191 9.860 1.00 79.75 186 PHE A CA 1
ATOM 1501 C C . PHE A 1 186 ? -14.253 -9.452 9.422 1.00 79.75 186 PHE A C 1
ATOM 1503 O O . PHE A 1 186 ? -14.859 -10.425 8.972 1.00 79.75 186 PHE A O 1
ATOM 1510 N N . LEU A 1 187 ? -12.926 -9.465 9.574 1.00 78.56 187 LEU A N 1
ATOM 1511 C CA . LEU A 1 187 ? -12.071 -10.560 9.109 1.00 78.56 187 LEU A CA 1
ATOM 1512 C C . LEU A 1 187 ? -12.093 -11.764 10.057 1.00 78.56 187 LEU A C 1
ATOM 1514 O O . LEU A 1 187 ? -12.181 -12.898 9.591 1.00 78.56 187 LEU A O 1
ATOM 1518 N N . LEU A 1 188 ? -12.028 -11.527 11.373 1.00 78.44 188 LEU A N 1
ATOM 1519 C CA . LEU A 1 188 ? -11.865 -12.572 12.394 1.00 78.44 188 LEU A CA 1
ATOM 1520 C C . LEU A 1 188 ? -13.173 -12.914 13.127 1.00 78.44 188 LEU A C 1
ATOM 1522 O O . LEU A 1 188 ? -13.187 -13.804 13.973 1.00 78.44 188 LEU A O 1
ATOM 1526 N N . GLY A 1 189 ? -14.264 -12.180 12.880 1.00 78.44 189 GLY A N 1
ATOM 1527 C CA . GLY A 1 189 ? -15.550 -12.345 13.574 1.00 78.44 189 GLY A CA 1
ATOM 1528 C C . GLY A 1 189 ? -15.581 -11.788 15.007 1.00 78.44 189 GLY A C 1
ATOM 1529 O O . GLY A 1 189 ? -16.659 -11.630 15.597 1.00 78.44 189 GLY A O 1
ATOM 1530 N N . LYS A 1 190 ? -14.427 -11.419 15.578 1.00 78.81 190 LYS A N 1
ATOM 1531 C CA . LYS A 1 190 ? -14.276 -10.875 16.936 1.00 78.81 190 LYS A CA 1
ATOM 1532 C C . LYS A 1 190 ? -13.524 -9.544 16.901 1.00 78.81 190 LYS A C 1
ATOM 1534 O O . LYS A 1 190 ? -12.416 -9.471 16.387 1.00 78.81 190 LYS A O 1
ATOM 1539 N N . GLY A 1 191 ? -14.142 -8.502 17.458 1.00 74.81 191 GLY A N 1
ATOM 1540 C CA . GLY A 1 191 ? -13.524 -7.183 17.599 1.00 74.81 191 GLY A CA 1
ATOM 1541 C C . GLY A 1 191 ? -12.646 -7.118 18.847 1.00 74.81 191 GLY A C 1
ATOM 1542 O O . GLY A 1 191 ? -12.956 -7.760 19.854 1.00 74.81 191 GLY A O 1
ATOM 1543 N N . ILE A 1 192 ? -11.561 -6.350 18.773 1.00 82.62 192 ILE A N 1
ATOM 1544 C CA . ILE A 1 192 ? -10.616 -6.148 19.885 1.00 82.62 192 ILE A CA 1
ATOM 1545 C C . ILE A 1 192 ? -11.122 -5.062 20.858 1.00 82.62 192 ILE A C 1
ATOM 1547 O O . ILE A 1 192 ? -10.705 -5.023 22.013 1.00 82.62 192 ILE A O 1
ATOM 1551 N N . ASN A 1 193 ? -12.100 -4.254 20.433 1.00 82.75 193 ASN A N 1
ATOM 1552 C CA . ASN A 1 193 ? -12.714 -3.165 21.199 1.00 82.75 193 ASN A CA 1
ATOM 1553 C C . ASN A 1 193 ? -11.683 -2.126 21.677 1.00 82.75 193 ASN A C 1
ATOM 1555 O O . ASN A 1 193 ? -11.759 -1.609 22.791 1.00 82.75 193 ASN A O 1
ATOM 1559 N N . SER A 1 194 ? -10.726 -1.809 20.803 1.00 83.81 194 SER A N 1
ATOM 1560 C CA . SER A 1 194 ? -9.640 -0.849 21.018 1.00 83.81 194 SER A CA 1
ATOM 1561 C C . SER A 1 194 ? -10.133 0.594 21.207 1.00 83.81 194 SER A C 1
ATOM 1563 O O . SER A 1 194 ? -9.475 1.383 21.890 1.00 83.81 194 SER A O 1
ATOM 1565 N N . LEU A 1 195 ? -11.310 0.934 20.663 1.00 81.75 195 LEU A N 1
ATOM 1566 C CA . LEU A 1 195 ? -11.983 2.214 20.927 1.00 81.75 195 LEU A CA 1
ATOM 1567 C C . LEU A 1 195 ? -12.481 2.331 22.376 1.00 81.75 195 LEU A C 1
ATOM 1569 O O . LEU A 1 195 ? -12.422 3.400 22.968 1.00 81.75 195 LEU A O 1
ATOM 1573 N N . GLU A 1 196 ? -12.985 1.235 22.944 1.00 78.44 196 GLU A N 1
ATOM 1574 C CA . GLU A 1 196 ? -13.645 1.216 24.259 1.00 78.44 196 GLU A CA 1
ATOM 1575 C C . GLU A 1 196 ? -12.653 0.937 25.396 1.00 78.44 196 GLU A C 1
ATOM 1577 O O . GLU A 1 196 ? -12.867 1.346 26.535 1.00 78.44 196 GLU A O 1
ATOM 1582 N N . LYS A 1 197 ? -11.561 0.227 25.092 1.00 71.19 197 LYS A N 1
ATOM 1583 C CA . LYS A 1 197 ? -10.498 -0.125 26.036 1.00 71.19 197 LYS A CA 1
ATOM 1584 C C . LYS A 1 197 ? -9.162 0.412 25.529 1.00 71.19 197 LYS A C 1
ATOM 1586 O O . LYS A 1 197 ? -8.423 -0.329 24.877 1.00 71.19 197 LYS A O 1
ATOM 1591 N N . PRO A 1 198 ? -8.826 1.679 25.821 1.00 64.25 198 PRO A N 1
ATOM 1592 C CA . PRO A 1 198 ? -7.519 2.228 25.500 1.00 64.25 198 PRO A CA 1
ATOM 1593 C C . PRO A 1 198 ? -6.434 1.569 26.369 1.00 64.25 198 PRO A C 1
ATOM 1595 O O . PRO A 1 198 ? -6.063 2.078 27.420 1.00 64.25 198 PRO A O 1
ATOM 1598 N N . ALA A 1 199 ? -5.927 0.411 25.949 1.00 53.53 199 ALA A N 1
ATOM 1599 C CA . ALA A 1 199 ? -4.777 -0.234 26.573 1.00 53.53 199 ALA A CA 1
ATOM 1600 C C . ALA A 1 199 ? -3.488 0.432 26.069 1.00 53.53 199 ALA A C 1
ATOM 1602 O O . ALA A 1 199 ? -2.864 -0.049 25.130 1.00 53.53 199 ALA A O 1
ATOM 1603 N N . GLY A 1 200 ? -3.122 1.566 26.674 1.00 55.75 200 GLY A N 1
ATOM 1604 C CA . GLY A 1 200 ? -1.949 2.350 26.279 1.00 55.75 200 GLY A CA 1
ATOM 1605 C C . GLY A 1 200 ? -2.121 3.042 24.922 1.00 55.75 200 GLY A C 1
ATOM 1606 O O . GLY A 1 200 ? -2.913 2.623 24.080 1.00 55.75 200 GLY A O 1
ATOM 1607 N N . GLY A 1 201 ? -1.426 4.161 24.721 1.00 46.94 201 GLY A N 1
ATOM 1608 C CA . GLY A 1 201 ? -1.469 4.874 23.447 1.00 46.94 201 GLY A CA 1
ATOM 1609 C C . GLY A 1 201 ? -1.030 3.956 22.310 1.00 46.94 201 GLY A C 1
ATOM 1610 O O . GLY A 1 201 ? 0.055 3.376 22.365 1.00 46.94 201 GLY A O 1
ATOM 1611 N N . LEU A 1 202 ? -1.843 3.867 21.256 1.00 48.88 202 LEU A N 1
ATOM 1612 C CA . LEU A 1 202 ? -1.425 3.360 19.951 1.00 48.88 202 LEU A CA 1
ATOM 1613 C C . LEU A 1 202 ? -0.540 4.441 19.309 1.00 48.88 202 LEU A C 1
ATOM 1615 O O . LEU A 1 202 ? -0.839 4.987 18.254 1.00 48.88 202 LEU A O 1
ATOM 1619 N N . CYS A 1 203 ? 0.549 4.803 19.995 1.00 41.62 203 CYS A N 1
ATOM 1620 C CA . CYS A 1 203 ? 1.545 5.743 19.512 1.00 41.62 203 CYS A CA 1
ATOM 1621 C C . CYS A 1 203 ? 2.290 5.077 18.356 1.00 41.62 203 CYS A C 1
ATOM 1623 O O . CYS A 1 203 ? 3.396 4.561 18.504 1.00 41.62 203 CYS A O 1
ATOM 1625 N N . LEU A 1 204 ? 1.678 5.117 17.176 1.00 43.09 204 LEU A N 1
ATOM 1626 C CA . LEU A 1 204 ? 2.322 4.934 15.885 1.00 43.09 204 LEU A CA 1
ATOM 1627 C C . LEU A 1 204 ? 3.229 6.143 15.612 1.00 43.09 204 LEU A C 1
ATOM 1629 O O . LEU A 1 204 ? 2.987 6.879 14.670 1.00 43.09 204 LEU A O 1
ATOM 1633 N N . GLY A 1 205 ? 4.222 6.379 16.477 1.00 36.66 205 GLY A N 1
ATOM 1634 C CA . GLY A 1 205 ? 5.450 7.162 16.271 1.00 36.66 205 GLY A CA 1
ATOM 1635 C C . GLY A 1 205 ? 5.431 8.491 15.494 1.00 36.66 205 GLY A C 1
ATOM 1636 O O . GLY A 1 205 ? 6.510 8.936 15.116 1.00 36.66 205 GLY A O 1
ATOM 1637 N N . LEU A 1 206 ? 4.285 9.121 15.217 1.00 40.56 206 LEU A N 1
ATOM 1638 C CA . LEU A 1 206 ? 4.185 10.217 14.240 1.00 40.56 206 LEU A CA 1
ATOM 1639 C C . LEU A 1 206 ? 3.645 11.537 14.796 1.00 40.56 206 LEU A C 1
ATOM 1641 O O . LEU A 1 206 ? 3.754 12.548 14.110 1.00 40.56 206 LEU A O 1
ATOM 1645 N N . CYS A 1 207 ? 3.183 11.578 16.043 1.00 31.94 207 CYS A N 1
ATOM 1646 C CA . CYS A 1 207 ? 2.931 12.833 16.745 1.00 31.94 207 CYS A CA 1
ATOM 1647 C C . CYS A 1 207 ? 3.694 12.822 18.069 1.00 31.94 207 CYS A C 1
ATOM 1649 O O . CYS A 1 207 ? 3.451 11.985 18.936 1.00 31.94 207 CYS A O 1
ATOM 1651 N N . ARG A 1 208 ? 4.680 13.720 18.179 1.00 34.25 208 ARG A N 1
ATOM 1652 C CA . ARG A 1 208 ? 5.371 14.026 19.435 1.00 34.25 208 ARG A CA 1
ATOM 1653 C C . ARG A 1 208 ? 4.360 14.573 20.445 1.00 34.25 208 ARG A C 1
ATOM 1655 O O . ARG A 1 208 ? 3.531 15.399 20.066 1.00 34.25 208 ARG A O 1
ATOM 1662 N N . CYS A 1 209 ? 4.484 14.109 21.690 1.00 32.44 209 CYS A N 1
ATOM 1663 C CA . CYS A 1 209 ? 3.999 14.803 22.881 1.00 32.44 209 CYS A CA 1
ATOM 1664 C C . CYS A 1 209 ? 4.546 16.234 22.958 1.00 32.44 209 CYS A C 1
ATOM 1666 O O . CYS A 1 209 ? 5.677 16.457 22.454 1.00 32.44 209 CYS A O 1
#

Organism: NCBI:txid1810919

Foldseek 3Di:
DDPLLVLVVVVLVCVLVPNDDPFPPDPCPDDDDCLVVQLVVVVVVCVVCVVVVNNVVVLVVQQRDDPSASQWDWDDNNVPDIDIGGPDVSNVCCCVPNCVPSDDPDDVQLVVCCVPQNQACVNDGDPSNVVRCVVCVVLVDDPCPVLVVVLVVLVVLLVVVPDPPPDDDDVVQSVVLSVQQSCCCSRVVDGPPCSPDVPDRPCPPDDDD